Protein AF-A0A7S3FM13-F1 (afdb_monomer_lite)

Structure (mmCIF, N/CA/C/O backbone):
data_AF-A0A7S3FM13-F1
#
_entry.id   AF-A0A7S3FM13-F1
#
loop_
_atom_site.group_PDB
_atom_site.id
_atom_site.type_symbol
_atom_site.label_atom_id
_atom_site.label_alt_id
_atom_site.label_comp_id
_atom_site.label_asym_id
_atom_site.label_entity_id
_atom_site.label_seq_id
_atom_site.pdbx_PDB_ins_code
_atom_site.Cartn_x
_atom_site.Cartn_y
_atom_site.Cartn_z
_atom_site.occupancy
_atom_site.B_iso_or_equiv
_atom_site.auth_seq_id
_atom_site.auth_comp_id
_atom_site.auth_asym_id
_atom_site.auth_atom_id
_atom_site.pdbx_PDB_model_num
ATOM 1 N N . VAL A 1 1 ? 12.518 -4.100 31.481 1.00 44.75 1 VAL A N 1
ATOM 2 C CA . VAL A 1 1 ? 12.290 -5.204 30.509 1.00 44.75 1 VAL A CA 1
ATOM 3 C C . VAL A 1 1 ? 11.055 -4.966 29.632 1.00 44.75 1 VAL A C 1
ATOM 5 O O . VAL A 1 1 ? 11.147 -5.190 28.434 1.00 44.75 1 VAL A O 1
ATOM 8 N N . MET A 1 2 ? 9.967 -4.397 30.165 1.00 27.41 2 MET A N 1
ATOM 9 C CA . MET A 1 2 ? 8.739 -4.062 29.415 1.00 27.41 2 MET A CA 1
ATOM 10 C C . MET A 1 2 ? 8.948 -3.107 28.214 1.00 27.41 2 MET A C 1
ATOM 12 O O . MET A 1 2 ? 8.427 -3.366 27.139 1.00 27.41 2 MET A O 1
ATOM 16 N N . VAL A 1 3 ? 9.801 -2.079 28.343 1.00 34.38 3 VAL A N 1
ATOM 17 C CA . VAL A 1 3 ? 10.058 -1.066 27.287 1.00 34.38 3 VAL A CA 1
ATOM 18 C C . VAL A 1 3 ? 10.754 -1.637 26.034 1.00 34.38 3 VAL A C 1
ATOM 20 O O . VAL A 1 3 ? 10.569 -1.133 24.931 1.00 34.38 3 VAL A O 1
ATOM 23 N N . ARG A 1 4 ? 11.530 -2.726 26.163 1.00 30.72 4 ARG A N 1
ATOM 24 C CA . ARG A 1 4 ? 12.192 -3.372 25.008 1.00 30.72 4 ARG A CA 1
ATOM 25 C C . ARG A 1 4 ? 11.255 -4.285 24.208 1.00 30.72 4 ARG A C 1
ATOM 27 O O . ARG A 1 4 ? 11.574 -4.599 23.063 1.00 30.72 4 ARG A O 1
ATOM 34 N N . VAL A 1 5 ? 10.130 -4.709 24.788 1.00 36.12 5 VAL A N 1
ATOM 35 C CA . VAL A 1 5 ? 9.142 -5.574 24.120 1.00 36.12 5 VAL A CA 1
ATOM 36 C C . VAL A 1 5 ? 8.179 -4.736 23.273 1.00 36.12 5 VAL A C 1
ATOM 38 O O . VAL A 1 5 ? 7.861 -5.130 22.154 1.00 36.12 5 VAL A O 1
ATOM 41 N N . THR A 1 6 ? 7.809 -3.537 23.730 1.00 46.53 6 THR A N 1
ATOM 42 C CA . THR A 1 6 ? 6.926 -2.617 22.993 1.00 46.53 6 THR A CA 1
ATOM 43 C C . THR A 1 6 ? 7.573 -2.059 21.724 1.00 46.53 6 THR A C 1
ATOM 45 O O . THR A 1 6 ? 6.960 -2.098 20.662 1.00 46.53 6 THR A O 1
ATOM 48 N N . LEU A 1 7 ? 8.841 -1.627 21.783 1.00 41.44 7 LEU A N 1
ATOM 49 C CA . LEU A 1 7 ? 9.510 -1.022 20.619 1.00 41.44 7 LEU A CA 1
A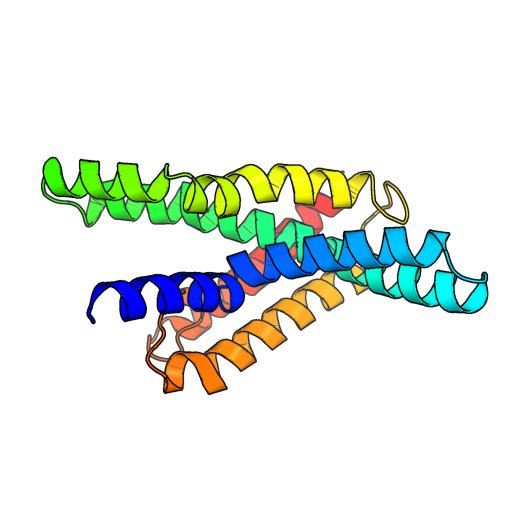TOM 50 C C . LEU A 1 7 ? 9.750 -2.025 19.474 1.00 41.44 7 LEU A C 1
ATOM 52 O O . LEU A 1 7 ? 9.614 -1.686 18.300 1.00 41.44 7 LEU A O 1
ATOM 56 N N . LYS A 1 8 ? 10.079 -3.283 19.810 1.00 45.81 8 LYS A N 1
ATOM 57 C CA . LYS A 1 8 ? 10.265 -4.343 18.807 1.00 45.81 8 LYS A CA 1
ATOM 58 C C . LYS A 1 8 ? 8.958 -4.670 18.092 1.00 45.81 8 LYS A C 1
ATOM 60 O O . LYS A 1 8 ? 8.994 -4.916 16.891 1.00 45.81 8 LYS A O 1
ATOM 65 N N . LEU A 1 9 ? 7.821 -4.640 18.786 1.00 54.59 9 LEU A N 1
ATOM 66 C CA . LEU A 1 9 ? 6.533 -4.942 18.167 1.00 54.59 9 LEU A CA 1
ATOM 67 C C . LEU A 1 9 ? 6.148 -3.897 17.108 1.00 54.59 9 LEU A C 1
ATOM 69 O O . LEU A 1 9 ? 5.596 -4.266 16.078 1.00 54.59 9 LEU A O 1
ATOM 73 N N . HIS A 1 10 ? 6.492 -2.622 17.317 1.00 57.62 10 HIS A N 1
ATOM 74 C CA . HIS A 1 10 ? 6.116 -1.538 16.404 1.00 57.62 10 HIS A CA 1
ATOM 75 C C . HIS A 1 10 ? 6.798 -1.626 15.037 1.00 57.62 10 HIS A C 1
ATOM 77 O O . HIS A 1 10 ? 6.114 -1.532 14.024 1.00 57.62 10 HIS A O 1
ATOM 83 N N . VAL A 1 11 ? 8.107 -1.898 14.979 1.00 61.12 11 VAL A N 1
ATOM 84 C CA . VAL A 1 11 ? 8.815 -2.012 13.688 1.00 61.12 11 VAL A CA 1
ATOM 85 C C . VAL A 1 11 ? 8.337 -3.233 12.900 1.00 61.12 11 VAL A C 1
ATOM 87 O O . VAL A 1 11 ? 8.071 -3.133 11.707 1.00 61.12 11 VAL A O 1
ATOM 90 N N . HIS A 1 12 ? 8.159 -4.381 13.560 1.00 67.56 12 HIS A N 1
ATOM 91 C CA . HIS A 1 12 ? 7.693 -5.595 12.883 1.00 67.56 12 HIS A CA 1
ATOM 92 C C . HIS A 1 12 ? 6.237 -5.459 12.430 1.00 67.56 12 HIS A C 1
ATOM 94 O O . HIS A 1 12 ? 5.914 -5.846 11.311 1.00 67.56 12 HIS A O 1
ATOM 100 N N . ALA A 1 13 ? 5.365 -4.874 13.257 1.00 66.31 13 ALA A N 1
ATOM 101 C CA . ALA A 1 13 ? 3.986 -4.589 12.870 1.00 66.31 13 ALA A CA 1
ATOM 102 C C . ALA A 1 13 ? 3.938 -3.645 11.668 1.00 66.31 13 ALA A C 1
ATOM 104 O O . ALA A 1 13 ? 3.202 -3.907 10.722 1.00 66.31 13 ALA A O 1
ATOM 105 N N . LEU A 1 14 ? 4.773 -2.603 11.655 1.00 65.25 14 LEU A N 1
ATOM 106 C CA . LEU A 1 14 ? 4.843 -1.683 10.530 1.00 65.25 14 LEU A CA 1
ATOM 107 C C . LEU A 1 14 ? 5.326 -2.402 9.270 1.00 65.25 14 LEU A C 1
ATOM 109 O O . LEU A 1 14 ? 4.697 -2.228 8.244 1.00 65.25 14 LEU A O 1
ATOM 113 N N . LEU A 1 15 ? 6.322 -3.292 9.343 1.00 73.31 15 LEU A N 1
ATOM 114 C CA . LEU A 1 15 ? 6.813 -4.053 8.184 1.00 73.31 15 LEU A CA 1
ATOM 115 C C . LEU A 1 15 ? 5.855 -5.151 7.685 1.00 73.31 15 LEU A C 1
ATOM 117 O O . LEU A 1 15 ? 5.869 -5.483 6.501 1.00 73.31 15 LEU A O 1
ATOM 121 N N . MET A 1 16 ? 5.039 -5.724 8.569 1.00 80.38 16 MET A N 1
ATOM 122 C CA . MET A 1 16 ? 4.108 -6.814 8.240 1.00 80.38 16 MET A CA 1
ATOM 123 C C . MET A 1 16 ? 2.683 -6.327 7.966 1.00 80.38 16 MET A C 1
ATOM 125 O O . MET A 1 16 ? 1.830 -7.094 7.515 1.00 80.38 16 MET A O 1
ATOM 129 N N . SER A 1 17 ? 2.395 -5.061 8.252 1.00 86.88 17 SER A N 1
ATOM 130 C CA . SER A 1 17 ? 1.110 -4.456 7.937 1.00 86.88 17 SER A CA 1
ATOM 131 C C . SER A 1 17 ? 0.961 -4.241 6.430 1.00 86.88 17 SER A C 1
ATOM 133 O O . SER A 1 17 ? 1.940 -4.041 5.711 1.00 86.88 17 SER A O 1
ATOM 135 N N . TYR A 1 18 ? -0.277 -4.247 5.946 1.00 87.31 18 TYR A N 1
ATOM 136 C CA . TYR A 1 18 ? -0.582 -3.942 4.556 1.00 87.31 18 TYR A CA 1
ATOM 137 C C . TYR A 1 18 ? -0.168 -2.507 4.191 1.00 87.31 18 TYR A C 1
ATOM 139 O O . TYR A 1 18 ? 0.389 -2.265 3.119 1.00 87.31 18 TYR A O 1
ATOM 147 N N . THR A 1 19 ? -0.330 -1.560 5.125 1.00 87.25 19 THR A N 1
ATOM 148 C CA . THR A 1 19 ? 0.215 -0.204 4.977 1.00 87.25 19 THR A CA 1
ATOM 149 C C . THR A 1 19 ? 1.739 -0.238 4.825 1.00 87.25 19 THR A C 1
ATOM 151 O O . THR A 1 19 ? 2.297 0.416 3.947 1.00 87.25 19 THR A O 1
ATOM 154 N N . GLY A 1 20 ? 2.415 -1.053 5.631 1.00 88.56 20 GLY A N 1
ATOM 155 C CA . GLY A 1 20 ? 3.847 -1.321 5.543 1.00 88.56 20 GLY A CA 1
ATOM 156 C C . GLY A 1 20 ? 4.315 -1.829 4.198 1.00 88.56 20 GLY A C 1
ATOM 157 O O . GLY A 1 20 ? 5.310 -1.347 3.663 1.00 88.56 20 GLY A O 1
ATOM 158 N N . TRP A 1 21 ? 3.576 -2.785 3.642 1.00 91.38 21 TRP A N 1
ATOM 159 C CA . TRP A 1 21 ? 3.828 -3.305 2.305 1.00 91.38 21 TRP A CA 1
ATOM 160 C C . TRP A 1 21 ? 3.727 -2.201 1.259 1.00 91.38 21 TRP A C 1
ATOM 162 O O . TRP A 1 21 ? 4.626 -2.074 0.435 1.00 91.38 21 TRP A O 1
ATOM 172 N N . SER A 1 22 ? 2.705 -1.341 1.325 1.00 91.38 22 SER A N 1
ATOM 173 C CA . SER A 1 22 ? 2.604 -0.219 0.382 1.00 91.38 22 SER A CA 1
ATOM 174 C C . SER A 1 22 ? 3.809 0.734 0.460 1.00 91.38 22 SER A C 1
ATOM 176 O O . SER A 1 22 ? 4.326 1.140 -0.580 1.00 91.38 22 SER A O 1
ATOM 178 N N . TRP A 1 23 ? 4.337 0.991 1.6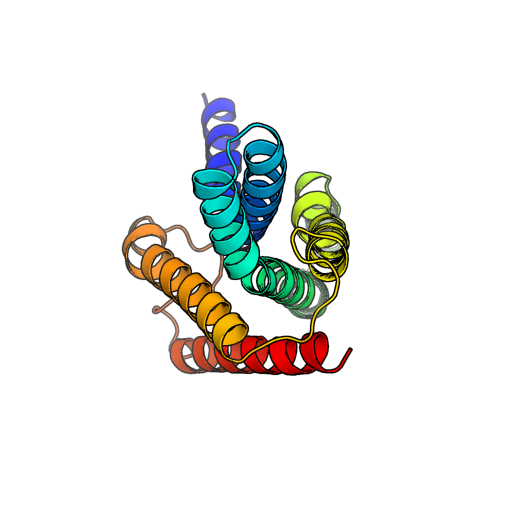64 1.00 92.62 23 TRP A N 1
ATOM 179 C CA . TRP A 1 23 ? 5.575 1.756 1.854 1.00 92.62 23 TRP A CA 1
ATOM 180 C C . TRP A 1 23 ? 6.799 1.053 1.279 1.00 92.62 23 TRP A C 1
ATOM 182 O O . TRP A 1 23 ? 7.574 1.666 0.552 1.00 92.62 23 TRP A O 1
ATOM 192 N N . GLN A 1 24 ? 6.970 -0.236 1.569 1.00 93.62 24 GLN A N 1
ATOM 193 C CA . GLN A 1 24 ? 8.101 -1.011 1.061 1.00 93.62 24 GLN A CA 1
ATOM 194 C C . GLN A 1 24 ? 8.093 -1.082 -0.463 1.00 93.62 24 GLN A C 1
ATOM 196 O O . GLN A 1 24 ? 9.147 -0.956 -1.075 1.00 93.62 24 GLN A O 1
ATOM 201 N N . LEU A 1 25 ? 6.922 -1.231 -1.085 1.00 96.00 25 LEU A N 1
ATOM 202 C CA . LEU A 1 25 ? 6.786 -1.239 -2.540 1.00 96.00 25 LEU A CA 1
ATOM 203 C C . LEU A 1 25 ? 7.119 0.129 -3.142 1.00 96.00 25 LEU A C 1
ATOM 205 O O . LEU A 1 25 ? 7.798 0.192 -4.167 1.00 96.00 25 LEU A O 1
ATOM 209 N N . LEU A 1 26 ? 6.699 1.221 -2.494 1.00 95.94 26 LEU A N 1
ATOM 210 C CA . LEU A 1 26 ? 7.047 2.581 -2.906 1.00 95.94 26 LEU A CA 1
ATOM 211 C C . LEU A 1 26 ? 8.562 2.809 -2.818 1.00 95.94 26 LEU A C 1
ATOM 213 O O . LEU A 1 26 ? 9.178 3.271 -3.781 1.00 95.94 26 LEU A O 1
ATOM 217 N N . THR A 1 27 ? 9.173 2.438 -1.691 1.00 95.50 27 THR A N 1
ATOM 218 C CA . THR A 1 27 ? 10.624 2.519 -1.490 1.00 95.50 27 THR A CA 1
ATOM 219 C C . THR A 1 27 ? 11.373 1.636 -2.484 1.00 95.50 27 THR A C 1
ATOM 221 O O . THR A 1 27 ? 12.346 2.094 -3.076 1.00 95.50 27 THR A O 1
ATOM 224 N N . ALA A 1 28 ? 10.912 0.406 -2.724 1.00 96.38 28 ALA A N 1
ATOM 225 C CA . ALA A 1 28 ? 11.510 -0.506 -3.691 1.00 96.38 28 ALA A CA 1
ATOM 226 C C . ALA A 1 28 ? 11.450 0.074 -5.107 1.00 96.38 28 ALA A C 1
ATOM 228 O O . ALA A 1 28 ? 12.467 0.102 -5.791 1.00 96.38 28 ALA A O 1
ATOM 229 N N . ARG A 1 29 ? 10.301 0.614 -5.531 1.00 95.81 29 ARG A N 1
ATOM 230 C CA . ARG A 1 29 ? 10.157 1.283 -6.833 1.00 95.81 29 ARG A CA 1
ATOM 231 C C . ARG A 1 29 ? 11.133 2.454 -6.977 1.00 95.81 29 ARG A C 1
ATOM 233 O O . ARG A 1 29 ? 11.786 2.567 -8.011 1.00 95.81 29 ARG A O 1
ATOM 240 N N . ALA A 1 30 ? 11.274 3.290 -5.947 1.00 95.50 30 ALA A N 1
ATOM 241 C CA . ALA A 1 30 ? 12.233 4.395 -5.955 1.00 95.50 30 ALA A CA 1
ATOM 242 C C . ALA A 1 30 ? 13.692 3.902 -6.006 1.00 95.50 30 ALA A C 1
ATOM 244 O O . ALA A 1 30 ? 14.485 4.406 -6.798 1.00 95.50 30 ALA A O 1
ATOM 245 N N . ALA A 1 31 ? 14.039 2.887 -5.212 1.00 96.44 31 ALA A N 1
ATOM 246 C CA . ALA A 1 31 ? 15.376 2.302 -5.195 1.00 96.44 31 ALA A CA 1
ATOM 247 C C . ALA A 1 31 ? 15.742 1.676 -6.547 1.00 96.44 31 ALA A C 1
ATOM 249 O O . ALA A 1 31 ? 16.832 1.920 -7.051 1.00 96.44 31 ALA A O 1
ATOM 250 N N . LEU A 1 32 ? 14.819 0.938 -7.175 1.00 96.50 32 LEU A N 1
ATOM 251 C CA . LEU A 1 32 ? 15.008 0.364 -8.510 1.00 96.50 32 LEU A CA 1
ATOM 252 C C . LEU A 1 32 ? 15.289 1.450 -9.555 1.00 96.50 32 LEU A C 1
ATOM 254 O O . LEU A 1 32 ? 16.201 1.288 -10.364 1.00 96.50 32 LEU A O 1
ATOM 258 N N . ALA A 1 33 ? 14.563 2.571 -9.496 1.00 94.75 33 ALA A N 1
ATOM 259 C CA . ALA A 1 33 ? 14.788 3.716 -10.374 1.00 94.75 33 ALA A CA 1
ATOM 260 C C . ALA A 1 33 ? 16.186 4.324 -10.179 1.00 94.75 33 ALA A C 1
ATOM 262 O O . ALA A 1 33 ? 16.915 4.519 -11.149 1.00 94.75 33 ALA A O 1
ATOM 263 N N . VAL A 1 34 ? 16.584 4.577 -8.928 1.00 95.50 34 VAL A N 1
ATOM 264 C CA . VAL A 1 34 ? 17.902 5.146 -8.603 1.00 95.50 34 VAL A CA 1
ATOM 265 C C . VAL A 1 34 ? 19.024 4.190 -9.007 1.00 95.50 34 VAL A C 1
ATOM 267 O O . VAL A 1 34 ? 19.962 4.599 -9.687 1.00 95.50 34 VAL A O 1
ATOM 270 N N . CYS A 1 35 ? 18.926 2.907 -8.658 1.00 96.38 35 CYS A N 1
ATOM 271 C CA . CYS A 1 35 ? 19.933 1.907 -9.005 1.00 96.38 35 CYS A CA 1
ATOM 272 C C . CYS A 1 35 ? 20.093 1.745 -10.521 1.00 96.38 35 CYS A C 1
ATOM 274 O O . CYS A 1 35 ? 21.216 1.570 -10.988 1.00 96.38 35 CYS A O 1
ATOM 276 N N . ALA A 1 36 ? 19.010 1.852 -11.297 1.00 96.50 36 ALA A N 1
ATOM 277 C CA . ALA A 1 36 ? 19.086 1.788 -12.753 1.00 96.50 36 ALA A CA 1
ATOM 278 C C . ALA A 1 36 ? 19.974 2.895 -13.354 1.00 96.50 36 ALA A C 1
ATOM 280 O O . ALA A 1 36 ? 20.646 2.643 -14.349 1.00 96.50 36 ALA A O 1
ATOM 281 N N . THR A 1 37 ? 20.046 4.081 -12.732 1.00 95.81 37 THR A N 1
ATOM 282 C CA . THR A 1 37 ? 20.908 5.187 -13.209 1.00 95.81 37 THR A CA 1
ATOM 283 C C . THR A 1 37 ? 22.406 4.897 -13.097 1.00 95.81 37 THR A C 1
ATOM 285 O O . THR A 1 37 ? 23.205 5.517 -13.793 1.00 95.81 37 THR A O 1
ATOM 288 N N . ALA A 1 38 ? 22.790 3.946 -12.241 1.00 96.88 38 ALA A N 1
ATOM 289 C CA . ALA A 1 38 ? 24.180 3.583 -11.978 1.00 96.88 38 ALA A CA 1
ATOM 290 C C . ALA A 1 38 ? 24.631 2.314 -12.725 1.00 96.88 38 ALA A C 1
ATOM 292 O O . ALA A 1 38 ? 25.759 1.859 -12.532 1.00 96.88 38 ALA A O 1
ATOM 293 N N . LEU A 1 39 ? 23.763 1.711 -13.546 1.00 96.44 39 LEU A N 1
ATOM 294 C CA . LEU A 1 39 ? 24.005 0.418 -14.187 1.00 96.44 39 LEU A CA 1
ATOM 295 C C . LEU A 1 39 ? 24.064 0.516 -15.720 1.00 96.44 39 LEU A C 1
ATOM 297 O O . LEU A 1 39 ? 23.482 1.424 -16.313 1.00 96.44 39 LEU A O 1
ATOM 301 N N . PRO A 1 40 ? 24.720 -0.452 -16.393 1.00 97.12 40 PRO A N 1
ATOM 302 C CA . PRO A 1 40 ? 24.648 -0.585 -17.846 1.00 97.12 40 PRO A CA 1
ATOM 303 C C . PRO A 1 40 ? 23.209 -0.785 -18.350 1.00 97.12 40 PRO A C 1
ATOM 305 O O . PRO A 1 40 ? 22.344 -1.272 -17.624 1.00 97.12 40 PRO A O 1
ATOM 308 N N . ALA A 1 41 ? 22.971 -0.490 -19.632 1.00 94.88 41 ALA A N 1
ATOM 309 C CA . ALA A 1 41 ? 21.627 -0.441 -20.219 1.00 94.88 41 ALA A CA 1
ATOM 310 C C . ALA A 1 41 ? 20.781 -1.714 -20.010 1.00 94.88 41 ALA A C 1
ATOM 312 O O . ALA A 1 41 ? 19.607 -1.615 -19.671 1.00 94.88 41 ALA A O 1
ATOM 313 N N . SER A 1 42 ? 21.366 -2.906 -20.177 1.00 96.00 42 SER A N 1
ATOM 314 C CA . SER A 1 42 ? 20.637 -4.178 -20.034 1.00 96.00 42 SER A CA 1
ATOM 315 C C . SER A 1 42 ? 20.114 -4.423 -18.603 1.00 96.00 42 SER A C 1
ATOM 317 O O . SER A 1 42 ? 18.898 -4.528 -18.425 1.00 96.00 42 SER A O 1
ATOM 319 N N . PRO A 1 43 ? 20.959 -4.443 -17.550 1.00 96.31 43 PRO A N 1
ATOM 320 C CA . PRO A 1 43 ? 20.464 -4.577 -16.180 1.00 96.31 43 PRO A CA 1
ATOM 321 C C . PRO A 1 43 ? 19.609 -3.381 -15.734 1.00 96.31 43 PRO A C 1
ATOM 323 O O . PRO A 1 43 ? 18.635 -3.585 -15.011 1.00 96.31 43 PRO A O 1
ATOM 326 N N . ALA A 1 44 ? 19.905 -2.160 -16.196 1.00 96.12 44 ALA A N 1
ATOM 327 C CA . ALA A 1 44 ? 19.069 -0.992 -15.923 1.00 96.12 44 ALA A CA 1
ATOM 328 C C . ALA A 1 44 ? 17.638 -1.182 -16.455 1.00 96.12 44 ALA A C 1
ATOM 330 O O . ALA A 1 44 ? 16.681 -0.971 -15.712 1.00 96.12 44 ALA A O 1
ATOM 331 N N . ALA A 1 45 ? 17.474 -1.663 -17.693 1.00 95.62 45 ALA A N 1
ATOM 332 C CA . ALA A 1 45 ? 16.162 -1.929 -18.284 1.00 95.62 45 ALA A CA 1
ATOM 333 C C . ALA A 1 45 ? 15.350 -2.952 -17.472 1.00 95.62 45 ALA A C 1
ATOM 335 O O . ALA A 1 45 ? 14.151 -2.765 -17.273 1.00 95.62 45 ALA A O 1
ATOM 336 N N . MET A 1 46 ? 16.001 -3.993 -16.942 1.00 97.06 46 MET A N 1
ATOM 337 C CA . MET A 1 46 ? 15.341 -4.971 -16.072 1.00 97.06 46 MET A CA 1
ATOM 338 C C . MET A 1 46 ? 14.854 -4.339 -14.760 1.00 97.06 46 MET A C 1
ATOM 340 O O . MET A 1 46 ? 13.716 -4.580 -14.357 1.00 97.06 46 MET A O 1
ATOM 344 N N . LEU A 1 47 ? 15.672 -3.507 -14.102 1.00 96.94 47 LEU A N 1
ATOM 345 C CA . LEU A 1 47 ? 15.254 -2.818 -12.873 1.00 96.94 47 LEU A CA 1
ATOM 346 C C . LEU A 1 47 ? 14.092 -1.854 -13.128 1.00 96.94 47 LEU A C 1
ATOM 348 O O . LEU A 1 47 ? 13.155 -1.809 -12.331 1.00 96.94 47 LEU A O 1
ATOM 352 N N . LEU A 1 48 ? 14.128 -1.121 -14.244 1.00 95.94 48 LEU A N 1
ATOM 353 C CA . LEU A 1 48 ? 13.050 -0.213 -14.635 1.00 95.94 48 LEU A CA 1
ATOM 354 C C . LEU A 1 48 ? 11.761 -0.983 -14.948 1.00 95.94 48 LEU A C 1
ATOM 356 O O . LEU A 1 48 ? 10.698 -0.560 -14.507 1.00 95.94 48 LEU A O 1
ATOM 360 N N . TYR A 1 49 ? 11.848 -2.136 -15.618 1.00 95.88 49 TYR A N 1
ATOM 361 C CA . TYR A 1 49 ? 10.697 -3.008 -15.874 1.00 95.88 49 TYR A CA 1
ATOM 362 C C . TYR A 1 49 ? 10.053 -3.509 -14.574 1.00 95.88 49 TYR A C 1
ATOM 364 O O . TYR A 1 49 ? 8.840 -3.393 -14.395 1.00 95.88 49 TYR A O 1
ATOM 372 N N . VAL A 1 50 ? 10.858 -4.011 -13.629 1.00 96.94 50 VAL A N 1
ATOM 373 C CA . VAL A 1 50 ? 10.352 -4.455 -12.318 1.00 96.94 50 VAL A CA 1
ATOM 374 C C . VAL A 1 50 ? 9.759 -3.281 -11.549 1.00 96.94 50 VAL A C 1
ATOM 376 O O . VAL A 1 50 ? 8.659 -3.388 -11.010 1.00 96.94 50 VAL A O 1
ATOM 379 N N . GLY A 1 51 ? 10.452 -2.144 -11.521 1.00 96.62 51 GLY A N 1
ATOM 380 C CA . GLY A 1 51 ? 9.952 -0.942 -10.869 1.00 96.62 51 GLY A CA 1
ATOM 381 C C . GLY A 1 51 ? 8.630 -0.484 -11.478 1.00 96.62 51 GLY A C 1
ATOM 382 O O . GLY A 1 51 ? 7.741 -0.051 -10.745 1.00 96.62 51 GLY A O 1
ATOM 383 N N . GLU A 1 52 ? 8.457 -0.654 -12.787 1.00 95.81 52 GLU A N 1
ATOM 384 C CA . GLU A 1 52 ? 7.225 -0.334 -13.493 1.00 95.81 52 GLU A CA 1
ATOM 385 C C . GLU A 1 52 ? 6.073 -1.289 -13.180 1.00 95.81 52 GLU A C 1
ATOM 387 O O . GLU A 1 52 ? 4.953 -0.825 -12.966 1.00 95.81 52 GLU A O 1
ATOM 392 N N . ALA A 1 53 ? 6.347 -2.580 -12.990 1.00 97.06 53 ALA A N 1
ATOM 393 C CA . ALA A 1 53 ? 5.352 -3.532 -12.494 1.00 97.06 53 ALA A CA 1
ATOM 394 C C . ALA A 1 53 ? 4.811 -3.163 -11.095 1.00 97.06 53 ALA A C 1
ATOM 396 O O . ALA A 1 53 ? 3.671 -3.490 -10.761 1.00 97.06 53 ALA A O 1
ATOM 397 N N . LEU A 1 54 ? 5.590 -2.431 -10.286 1.00 97.25 54 LEU A N 1
ATOM 398 C CA . LEU A 1 54 ? 5.171 -1.944 -8.966 1.00 97.25 54 LEU A CA 1
ATOM 399 C C . LEU A 1 54 ? 4.309 -0.674 -9.012 1.00 97.25 54 LEU A C 1
ATOM 401 O O . LEU A 1 54 ? 3.774 -0.278 -7.974 1.00 97.25 54 LEU A O 1
ATOM 405 N N . ARG A 1 55 ? 4.139 -0.037 -10.180 1.00 95.75 55 ARG A N 1
ATOM 406 C CA . ARG A 1 55 ? 3.442 1.253 -10.313 1.00 95.75 55 ARG A CA 1
ATOM 407 C C . ARG A 1 55 ? 2.047 1.236 -9.695 1.00 95.75 55 ARG A C 1
ATOM 409 O O . ARG A 1 55 ? 1.735 2.044 -8.822 1.00 95.75 55 ARG A O 1
ATOM 416 N N . PHE A 1 56 ? 1.206 0.320 -10.167 1.00 97.06 56 PHE A N 1
ATOM 417 C CA . PHE A 1 56 ? -0.171 0.214 -9.706 1.00 97.06 56 PHE A CA 1
ATOM 418 C C . PHE A 1 56 ? -0.286 -0.333 -8.277 1.00 97.06 56 PHE A C 1
ATOM 420 O O . PHE A 1 56 ? -0.980 0.313 -7.493 1.00 97.06 56 PHE A O 1
ATOM 427 N N . PRO A 1 57 ? 0.417 -1.422 -7.883 1.00 97.62 57 PRO A N 1
ATOM 428 C CA . PRO A 1 57 ? 0.430 -1.899 -6.497 1.00 97.62 57 PRO A CA 1
ATOM 429 C C . PRO A 1 57 ? 0.696 -0.810 -5.451 1.00 97.62 57 PRO A C 1
ATOM 431 O O . PRO A 1 57 ? 0.036 -0.773 -4.412 1.00 97.62 57 PRO A O 1
ATOM 434 N N . VAL A 1 58 ? 1.632 0.100 -5.737 1.00 96.38 58 VAL A N 1
ATOM 435 C CA . VAL A 1 58 ? 1.978 1.214 -4.845 1.00 96.38 58 VAL A CA 1
ATOM 436 C C . VAL A 1 58 ? 0.795 2.164 -4.650 1.00 96.38 58 VAL A C 1
ATOM 438 O O . VAL A 1 58 ? 0.382 2.403 -3.513 1.00 96.38 58 VAL A O 1
ATOM 441 N N . VAL A 1 59 ? 0.208 2.674 -5.740 1.00 96.25 59 VAL A N 1
ATOM 442 C CA . VAL A 1 59 ? -0.877 3.664 -5.638 1.00 96.25 59 VAL A CA 1
ATOM 443 C 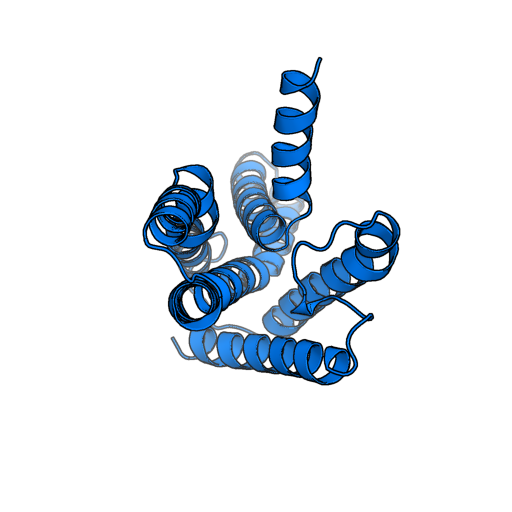C . VAL A 1 59 ? -2.172 3.054 -5.104 1.00 96.25 59 VAL A C 1
ATOM 445 O O . VAL A 1 59 ? -2.838 3.669 -4.269 1.00 96.25 59 VAL A O 1
ATOM 448 N N . VAL A 1 60 ? -2.520 1.828 -5.512 1.00 97.19 60 VAL A N 1
ATOM 449 C CA . VAL A 1 60 ? -3.744 1.157 -5.048 1.00 97.19 60 VAL A CA 1
ATOM 450 C C . VAL A 1 60 ? -3.639 0.764 -3.577 1.00 97.19 60 VAL A C 1
ATOM 452 O O . VAL A 1 60 ? -4.589 0.967 -2.820 1.00 97.19 60 VAL A O 1
ATOM 455 N N . GLY A 1 61 ? -2.466 0.287 -3.144 1.00 95.75 61 GLY A N 1
ATOM 456 C CA . GLY A 1 61 ? -2.185 -0.030 -1.748 1.00 95.75 61 GLY A CA 1
ATOM 457 C C . GLY A 1 61 ? -2.346 1.194 -0.851 1.00 95.75 61 GLY A C 1
ATOM 458 O O . GLY A 1 61 ? -3.082 1.131 0.137 1.00 95.75 61 GLY A O 1
ATOM 459 N N . ALA A 1 62 ? -1.735 2.321 -1.227 1.00 95.06 62 ALA A N 1
ATOM 460 C CA . ALA A 1 62 ? -1.857 3.575 -0.487 1.00 95.06 62 ALA A CA 1
ATOM 461 C C . ALA A 1 62 ? -3.304 4.106 -0.481 1.00 95.06 62 ALA A C 1
ATOM 463 O O . ALA A 1 62 ? -3.826 4.446 0.581 1.00 95.06 62 ALA A O 1
ATOM 464 N N . THR A 1 63 ? -3.979 4.107 -1.638 1.00 95.44 63 THR A N 1
ATOM 465 C CA . THR A 1 63 ? -5.358 4.613 -1.795 1.00 95.44 63 THR A CA 1
ATOM 466 C C . THR A 1 63 ? -6.348 3.842 -0.930 1.00 95.44 63 THR A C 1
ATOM 468 O O . THR A 1 63 ? -7.087 4.440 -0.149 1.00 95.44 63 THR A O 1
ATOM 471 N N . ILE A 1 64 ? -6.359 2.510 -1.035 1.00 94.56 64 ILE A N 1
ATOM 472 C CA . ILE A 1 64 ? -7.294 1.665 -0.282 1.00 94.56 64 ILE A CA 1
ATOM 473 C C . ILE A 1 64 ? -7.019 1.774 1.212 1.00 94.56 64 ILE A C 1
ATOM 475 O O . ILE A 1 64 ? -7.952 1.906 2.000 1.00 94.56 64 ILE A O 1
ATOM 479 N N . THR A 1 65 ? -5.749 1.756 1.607 1.00 91.75 65 THR A N 1
ATOM 480 C CA . THR A 1 65 ? -5.368 1.836 3.017 1.00 91.75 65 THR A CA 1
ATOM 481 C C . THR A 1 65 ? -5.786 3.161 3.639 1.00 91.75 65 THR A C 1
ATOM 483 O O . THR A 1 65 ? -6.393 3.171 4.708 1.00 91.75 65 THR A O 1
ATOM 486 N N . ALA A 1 66 ? -5.498 4.282 2.977 1.00 92.31 66 ALA A N 1
ATOM 487 C CA . ALA A 1 66 ? -5.884 5.595 3.469 1.00 92.31 66 ALA A CA 1
ATOM 488 C C . ALA A 1 66 ? -7.402 5.797 3.431 1.00 92.31 66 ALA A C 1
ATOM 490 O O . ALA A 1 66 ? -7.956 6.332 4.389 1.00 92.31 66 ALA A O 1
ATOM 491 N N . GLY A 1 67 ? -8.072 5.341 2.369 1.00 92.81 67 GLY A N 1
ATOM 492 C CA . GLY A 1 67 ? -9.521 5.431 2.218 1.00 92.81 67 GLY A CA 1
ATOM 493 C C . GLY A 1 67 ? -10.262 4.617 3.276 1.00 92.81 67 GLY A C 1
ATOM 494 O O . GLY A 1 67 ? -11.065 5.169 4.022 1.00 92.81 67 GLY A O 1
ATOM 495 N N . LEU A 1 68 ? -9.960 3.323 3.407 1.00 90.88 68 LEU A N 1
ATOM 496 C CA . LEU A 1 68 ? -10.603 2.474 4.414 1.00 90.88 68 LEU A CA 1
ATOM 497 C C . LEU A 1 68 ? -10.293 2.943 5.829 1.00 90.88 68 LEU A C 1
ATOM 499 O O . LEU A 1 68 ? -11.203 3.014 6.649 1.00 90.88 68 LEU A O 1
ATOM 503 N N . TRP A 1 69 ? -9.037 3.279 6.126 1.00 90.88 69 TRP A N 1
ATOM 504 C CA . TRP A 1 69 ? -8.674 3.704 7.471 1.00 90.88 69 TRP A CA 1
ATOM 505 C C . TRP A 1 69 ? -9.301 5.053 7.830 1.00 90.88 69 TRP A C 1
ATOM 507 O O . TRP A 1 69 ? -10.047 5.129 8.799 1.00 90.88 69 TRP A O 1
ATOM 517 N N . ASN A 1 70 ? -9.062 6.106 7.044 1.00 90.50 70 ASN A N 1
ATOM 518 C CA . ASN A 1 70 ? -9.470 7.461 7.424 1.00 90.50 70 ASN A CA 1
ATOM 519 C C . ASN A 1 70 ? -10.945 7.761 7.138 1.00 90.50 70 ASN A C 1
ATOM 521 O O . ASN A 1 70 ? -11.548 8.533 7.878 1.00 90.50 70 ASN A O 1
ATOM 525 N N . LEU A 1 71 ? -11.531 7.184 6.082 1.00 91.81 71 LEU A N 1
ATOM 526 C CA . LEU A 1 71 ? -12.899 7.524 5.665 1.00 91.81 71 LEU A CA 1
ATOM 527 C C . LEU A 1 71 ? -13.952 6.536 6.170 1.00 91.81 71 LEU A C 1
ATOM 529 O O . LEU A 1 71 ? -15.116 6.913 6.272 1.00 91.81 71 LEU A O 1
ATOM 533 N N . ALA A 1 72 ? -13.573 5.295 6.496 1.00 91.94 72 ALA A N 1
ATOM 534 C CA . ALA A 1 72 ? -14.517 4.286 6.981 1.00 91.94 72 ALA A CA 1
ATOM 535 C C . ALA A 1 72 ? -14.252 3.875 8.436 1.00 91.94 72 ALA A C 1
ATOM 537 O O . ALA A 1 72 ? -15.126 4.022 9.289 1.00 91.94 72 ALA A O 1
ATOM 538 N N . LEU A 1 73 ? -13.054 3.377 8.748 1.00 90.69 73 LEU A N 1
ATOM 539 C CA . LEU A 1 73 ? -12.753 2.804 10.061 1.00 90.69 73 LEU A CA 1
ATOM 540 C C . LEU A 1 73 ? -12.612 3.869 11.149 1.00 90.69 73 LEU A C 1
ATOM 542 O O . LEU A 1 73 ? -13.199 3.716 12.212 1.00 90.69 73 LEU A O 1
ATOM 546 N N . LEU A 1 74 ? -11.888 4.956 10.891 1.00 92.81 74 LEU A N 1
ATOM 547 C CA . LEU A 1 74 ? -11.714 6.071 11.822 1.00 92.81 74 LEU A CA 1
ATOM 548 C C . LEU A 1 74 ? -13.061 6.636 12.320 1.00 92.81 74 LEU A C 1
ATOM 550 O O . LEU A 1 74 ? -13.260 6.653 13.539 1.00 92.81 74 LEU A O 1
ATOM 554 N N . PRO A 1 75 ? -14.013 7.046 11.452 1.00 95.31 75 PRO A N 1
ATOM 555 C CA . PRO A 1 75 ? -15.307 7.535 11.923 1.00 95.31 75 PRO A CA 1
ATOM 556 C C . PRO A 1 75 ? -16.119 6.438 12.614 1.00 95.31 75 PRO A C 1
ATOM 558 O O . PRO A 1 75 ? -16.724 6.702 13.651 1.00 95.31 75 PRO A O 1
ATOM 561 N N . LEU A 1 76 ? -16.093 5.201 12.106 1.00 94.12 76 LEU A N 1
ATOM 562 C CA . LEU A 1 76 ? -16.779 4.075 12.741 1.00 94.12 76 LEU A CA 1
ATOM 563 C C . LEU A 1 76 ? -16.283 3.853 14.179 1.00 94.12 76 LEU A C 1
ATOM 565 O O . LEU A 1 76 ? -17.091 3.738 15.099 1.00 94.12 76 LEU A O 1
ATOM 569 N N . VAL A 1 77 ? -14.965 3.836 14.391 1.00 93.38 77 VAL A N 1
ATOM 570 C CA . VAL A 1 77 ? -14.351 3.684 15.716 1.00 93.38 77 VAL A CA 1
ATOM 571 C C . VAL A 1 77 ? -14.745 4.839 16.631 1.00 93.38 77 VAL A C 1
ATOM 573 O O . VAL A 1 77 ? -15.228 4.599 17.738 1.00 93.38 77 VAL A O 1
ATOM 576 N N . LEU A 1 78 ? -14.611 6.082 16.163 1.00 94.50 78 LEU A N 1
ATOM 577 C CA . LEU A 1 78 ? -14.918 7.271 16.961 1.00 94.50 78 LEU A CA 1
ATOM 578 C C . LEU A 1 78 ? -16.391 7.369 17.372 1.00 94.50 78 LEU A C 1
ATOM 580 O O . LEU A 1 78 ? -16.680 7.776 18.498 1.00 94.50 78 LEU A O 1
ATOM 584 N N . ILE A 1 79 ? -17.307 7.026 16.465 1.00 95.88 79 ILE A N 1
ATOM 585 C CA . ILE A 1 79 ? -18.749 7.213 16.663 1.00 95.88 79 ILE A CA 1
ATOM 586 C C . ILE A 1 79 ? -19.368 6.019 17.395 1.00 95.88 79 ILE A C 1
ATOM 588 O O . ILE A 1 79 ? -20.180 6.219 18.296 1.00 95.88 79 ILE A O 1
ATOM 592 N N . VAL A 1 80 ? -18.998 4.789 17.024 1.00 95.94 80 VAL A N 1
ATOM 593 C CA . VAL A 1 80 ? -19.679 3.571 17.499 1.00 95.94 80 VAL A CA 1
ATOM 594 C C . VAL A 1 80 ? -18.962 2.928 18.682 1.00 95.94 80 VAL A C 1
ATOM 596 O O . VAL A 1 80 ? -19.613 2.481 19.626 1.00 95.94 80 VAL A O 1
ATOM 599 N N . PHE A 1 81 ? -17.630 2.862 18.648 1.00 93.06 81 PHE A N 1
ATOM 600 C CA . PHE A 1 81 ? -16.868 2.069 19.615 1.00 93.06 81 PHE A CA 1
ATOM 601 C C . PHE A 1 81 ? -16.353 2.888 20.804 1.00 93.06 81 PHE A C 1
ATOM 603 O O . PHE A 1 81 ? -16.292 2.364 21.916 1.00 93.06 81 PHE A O 1
ATOM 610 N N . MET A 1 82 ? -16.025 4.166 20.603 1.00 94.38 82 MET A N 1
ATOM 611 C CA . MET A 1 82 ? -15.474 5.028 21.653 1.00 94.38 82 MET A CA 1
ATOM 612 C C . MET A 1 82 ? -16.584 5.720 22.456 1.00 94.38 82 MET A C 1
ATOM 614 O O . MET A 1 82 ? -17.272 6.624 21.959 1.00 94.38 82 MET A O 1
ATOM 618 N N . LYS A 1 83 ? -16.741 5.318 23.723 1.00 95.31 83 LYS A N 1
ATOM 619 C CA . LYS A 1 83 ? -17.857 5.748 24.585 1.00 95.31 83 LYS A CA 1
ATOM 620 C C . LYS A 1 83 ? -17.513 6.953 25.456 1.00 95.31 83 LYS A C 1
ATOM 622 O O . LYS A 1 83 ? -18.410 7.717 25.803 1.00 95.31 83 LYS A O 1
ATOM 627 N N . SER A 1 84 ? -16.239 7.145 25.791 1.00 97.50 84 SER A N 1
ATOM 628 C CA . SER A 1 84 ? -15.783 8.247 26.644 1.00 97.50 84 SER A CA 1
ATOM 629 C C . SER A 1 84 ? -14.955 9.291 25.887 1.00 97.50 84 SER A C 1
ATOM 631 O O . SER A 1 84 ? -14.323 9.005 24.870 1.00 97.50 84 SER A O 1
ATOM 633 N N . ALA A 1 85 ? -14.929 10.523 26.406 1.00 97.38 85 ALA A N 1
ATOM 634 C CA . ALA A 1 85 ? -14.097 11.596 25.858 1.00 97.38 85 ALA A CA 1
ATOM 635 C C . ALA A 1 85 ? -12.595 11.267 25.936 1.00 97.38 85 ALA A C 1
ATOM 637 O O . ALA A 1 85 ? -11.839 11.592 25.024 1.00 97.38 85 ALA A O 1
ATOM 638 N N . GLU A 1 86 ? -12.181 10.577 26.998 1.00 97.12 86 GLU A N 1
ATOM 639 C CA . GLU A 1 86 ? -10.790 10.187 27.223 1.00 97.12 86 GLU A CA 1
ATOM 640 C C . GLU A 1 86 ? -10.312 9.129 26.216 1.00 97.12 86 GLU A C 1
ATOM 642 O O . GLU A 1 86 ? -9.226 9.254 25.652 1.00 97.12 86 GLU A O 1
ATOM 647 N N . GLU A 1 87 ? -11.135 8.114 25.928 1.00 95.12 87 GLU A N 1
ATOM 648 C CA . GLU A 1 87 ? -10.836 7.122 24.886 1.00 95.12 87 GLU A CA 1
ATOM 649 C C . GLU A 1 87 ? -10.722 7.774 23.505 1.00 95.12 87 GLU A C 1
ATOM 651 O O . GLU A 1 87 ? -9.781 7.496 22.762 1.00 95.12 87 GLU A O 1
ATOM 656 N N . ARG A 1 88 ? -11.647 8.689 23.179 1.00 96.81 88 ARG A N 1
ATOM 657 C CA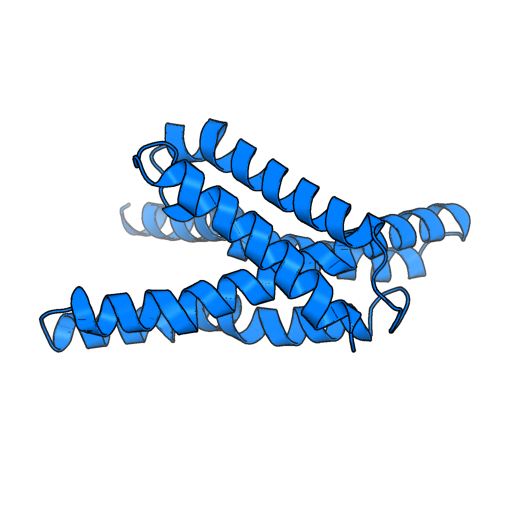 . ARG A 1 88 ? -11.616 9.440 21.916 1.00 96.81 88 ARG A CA 1
ATOM 658 C C . ARG A 1 88 ? -10.339 10.258 21.792 1.00 96.81 88 ARG A C 1
ATOM 660 O O . ARG A 1 88 ? -9.697 10.202 20.749 1.00 96.81 88 ARG A O 1
ATOM 667 N N . LYS A 1 89 ? -9.947 10.973 22.849 1.00 96.88 89 LYS A N 1
ATOM 668 C CA . LYS A 1 89 ? -8.711 11.763 22.871 1.00 96.88 89 LYS A CA 1
ATOM 669 C C . LYS A 1 89 ? -7.487 10.885 22.604 1.00 96.88 89 LYS A C 1
ATOM 671 O O . LYS A 1 89 ? -6.745 11.168 21.670 1.00 96.88 89 LYS A O 1
ATOM 676 N N . LYS A 1 90 ? -7.328 9.785 23.346 1.00 94.50 90 LYS A N 1
ATOM 677 C CA . LYS A 1 90 ? -6.209 8.843 23.167 1.00 94.50 90 LYS A CA 1
ATOM 678 C C . LYS A 1 90 ? -6.168 8.235 21.768 1.00 94.50 90 LYS A C 1
ATOM 680 O O . LYS A 1 90 ? -5.099 8.093 21.181 1.00 94.50 90 LYS A O 1
ATOM 685 N N . PHE A 1 91 ? -7.328 7.880 21.220 1.00 93.44 91 PHE A N 1
ATOM 686 C CA . PHE A 1 91 ? -7.404 7.328 19.873 1.00 93.44 91 PHE A CA 1
ATOM 687 C C . PHE A 1 91 ? -7.049 8.364 18.801 1.00 93.44 91 PHE A C 1
ATOM 689 O O . PHE A 1 91 ? -6.338 8.036 17.857 1.00 93.44 91 PHE A O 1
ATOM 696 N N . LEU A 1 92 ? -7.489 9.615 18.958 1.00 95.31 92 LEU A N 1
ATOM 697 C CA . LEU A 1 92 ? -7.114 10.708 18.060 1.00 95.31 92 LEU A CA 1
ATOM 698 C C . LEU A 1 92 ? -5.616 11.022 18.150 1.00 95.31 92 LEU A C 1
ATOM 700 O O . LEU A 1 92 ? -4.986 11.203 17.115 1.00 95.31 92 LEU A O 1
ATOM 704 N N . GLU A 1 93 ? -5.032 11.024 19.350 1.00 94.94 93 GLU A N 1
ATOM 705 C CA . GLU A 1 93 ? -3.583 11.180 19.549 1.00 94.94 93 GLU A CA 1
ATOM 706 C C . GLU A 1 93 ? -2.790 10.059 18.865 1.00 94.94 93 GLU A C 1
ATOM 708 O O . GLU A 1 93 ? -1.771 10.323 18.231 1.00 94.94 93 GLU A O 1
ATOM 713 N N . PHE A 1 94 ? -3.277 8.817 18.928 1.00 90.88 94 PHE A N 1
ATOM 714 C CA . PHE A 1 94 ? -2.702 7.705 18.173 1.00 90.88 94 PHE A CA 1
ATOM 715 C C . PHE A 1 94 ? -2.849 7.909 16.657 1.00 90.88 94 PHE A C 1
ATOM 717 O O . PHE A 1 94 ? -1.864 7.832 15.924 1.00 90.88 94 PHE A O 1
ATOM 724 N N . ASN A 1 95 ? -4.064 8.195 16.182 1.00 90.06 95 ASN A N 1
ATOM 725 C CA . ASN A 1 95 ? -4.388 8.275 14.758 1.00 90.06 95 ASN A CA 1
ATOM 726 C C . ASN A 1 95 ? -3.686 9.439 14.044 1.00 90.06 95 ASN A C 1
ATOM 728 O O . ASN A 1 95 ? -3.264 9.297 12.900 1.00 90.06 95 ASN A O 1
ATOM 732 N N . PHE A 1 96 ? -3.570 10.581 14.718 1.00 92.81 96 PHE A N 1
ATOM 733 C CA . PHE A 1 96 ? -2.883 11.773 14.218 1.00 92.81 96 PHE A CA 1
ATOM 734 C C . PHE A 1 96 ? -1.448 11.893 14.747 1.00 92.81 96 PHE A C 1
ATOM 736 O O . PHE A 1 96 ? -0.781 12.900 14.519 1.00 92.81 96 PHE A O 1
ATOM 743 N N . GLY A 1 97 ? -0.943 10.854 15.417 1.00 90.62 97 GLY A N 1
ATOM 744 C CA . GLY A 1 97 ? 0.466 10.735 15.764 1.00 90.62 97 GLY A CA 1
ATOM 745 C C . GLY A 1 97 ? 1.347 10.649 14.516 1.00 90.62 97 GLY A C 1
ATOM 746 O O . GLY A 1 97 ? 0.872 10.369 13.410 1.00 90.62 97 GLY A O 1
ATOM 747 N N . PHE A 1 98 ? 2.649 10.884 14.692 1.00 87.81 98 PHE A N 1
ATOM 748 C CA . PHE A 1 98 ? 3.618 10.926 13.592 1.00 87.81 98 PHE A CA 1
ATOM 749 C C . PHE A 1 98 ? 3.603 9.648 12.744 1.00 87.81 98 PHE A C 1
ATOM 751 O O . PHE A 1 98 ? 3.509 9.732 11.522 1.00 87.81 98 PHE A O 1
ATOM 758 N N . ASP A 1 99 ? 3.623 8.475 13.382 1.00 85.12 99 ASP A N 1
ATOM 759 C CA . ASP A 1 99 ? 3.681 7.193 12.676 1.00 85.12 99 ASP A CA 1
ATOM 760 C C . ASP A 1 99 ? 2.433 6.968 11.815 1.00 85.12 99 ASP A C 1
ATOM 762 O O . ASP A 1 99 ? 2.548 6.701 10.621 1.00 85.12 99 ASP A O 1
ATOM 766 N N . MET A 1 100 ? 1.238 7.149 12.385 1.00 85.75 100 MET A N 1
ATOM 767 C CA . MET A 1 100 ? -0.031 6.944 11.677 1.00 85.75 100 MET A CA 1
ATOM 768 C C . MET A 1 100 ? -0.253 7.979 10.575 1.00 85.75 100 MET A C 1
ATOM 770 O O . MET A 1 100 ? -0.667 7.631 9.468 1.00 85.75 100 MET A O 1
ATOM 774 N N . THR A 1 101 ? 0.096 9.238 10.835 1.00 87.81 101 THR A N 1
ATOM 775 C CA . THR A 1 101 ? 0.058 10.301 9.824 1.00 87.81 101 THR A CA 1
ATOM 776 C C . THR A 1 101 ? 1.024 10.000 8.684 1.00 87.81 101 THR A C 1
ATOM 778 O O . THR A 1 101 ? 0.647 10.078 7.516 1.00 87.81 101 THR A O 1
ATOM 781 N N . SER A 1 102 ? 2.256 9.593 8.993 1.00 85.19 102 SER A N 1
ATOM 782 C CA . SER A 1 102 ? 3.227 9.184 7.979 1.00 85.19 102 SER A CA 1
ATOM 783 C C . SER A 1 102 ? 2.662 8.040 7.136 1.00 85.19 102 SER A C 1
ATOM 785 O O . SER A 1 102 ? 2.579 8.135 5.908 1.00 85.19 102 SER A O 1
ATOM 787 N N . VAL A 1 103 ? 2.157 6.987 7.784 1.00 81.44 103 VAL A N 1
ATOM 788 C CA . VAL A 1 103 ? 1.766 5.782 7.059 1.00 81.44 103 VAL A CA 1
ATOM 789 C C . VAL A 1 103 ? 0.458 5.904 6.269 1.00 81.44 103 VAL A C 1
ATOM 791 O O . VAL A 1 103 ? 0.353 5.303 5.199 1.00 81.44 103 VAL A O 1
ATOM 794 N N . HIS A 1 104 ? -0.507 6.699 6.738 1.00 83.12 104 HIS A N 1
ATOM 795 C CA . HIS A 1 104 ? -1.825 6.836 6.105 1.00 83.12 104 HIS A CA 1
ATOM 796 C C . HIS A 1 104 ? -2.014 8.128 5.310 1.00 83.12 104 HIS A C 1
ATOM 798 O O . HIS A 1 104 ? -2.796 8.128 4.362 1.00 83.12 104 HIS A O 1
ATOM 804 N N . ILE A 1 105 ? -1.337 9.216 5.684 1.00 86.56 105 ILE A N 1
ATOM 805 C CA . ILE A 1 105 ? -1.507 10.528 5.047 1.00 86.56 105 ILE A CA 1
ATOM 806 C C . ILE A 1 105 ? -0.340 10.812 4.108 1.00 86.56 105 ILE A C 1
ATOM 808 O O . ILE A 1 105 ? -0.587 11.087 2.941 1.00 86.56 105 ILE A O 1
ATOM 812 N N . ALA A 1 106 ? 0.914 10.697 4.555 1.00 91.00 106 ALA A N 1
ATOM 813 C CA . ALA A 1 106 ? 2.068 11.031 3.707 1.00 91.00 106 ALA A CA 1
ATOM 814 C C . ALA A 1 106 ? 2.299 10.019 2.569 1.00 91.00 106 ALA A C 1
ATOM 816 O O . ALA A 1 106 ? 2.782 10.379 1.496 1.00 91.00 106 ALA A O 1
ATOM 817 N N . ASN A 1 107 ? 1.910 8.761 2.776 1.00 92.56 107 ASN A N 1
ATOM 818 C CA . ASN A 1 107 ? 2.061 7.702 1.780 1.00 92.56 107 ASN A CA 1
ATOM 819 C C . ASN A 1 107 ? 1.263 7.963 0.492 1.00 92.56 107 ASN A C 1
ATOM 821 O O . ASN A 1 107 ? 1.755 7.695 -0.598 1.00 92.56 107 ASN A O 1
ATOM 825 N N . VAL A 1 108 ? 0.046 8.515 0.590 1.00 93.00 108 VAL A N 1
ATOM 826 C CA . VAL A 1 108 ? -0.820 8.730 -0.585 1.00 93.00 108 VAL A CA 1
ATOM 827 C C . VAL A 1 108 ? -0.227 9.757 -1.559 1.00 93.00 108 VAL A C 1
ATOM 829 O O . VAL A 1 108 ? -0.086 9.411 -2.731 1.00 93.00 108 VAL A O 1
ATOM 832 N N . PRO A 1 109 ? 0.189 10.969 -1.135 1.00 94.44 109 PRO A N 1
ATOM 833 C CA . PRO A 1 109 ? 0.871 11.917 -2.012 1.00 94.44 109 PRO A CA 1
ATOM 834 C C . PRO A 1 109 ? 2.147 11.353 -2.637 1.00 94.44 109 PRO A C 1
ATOM 836 O O . PRO A 1 109 ? 2.397 11.577 -3.817 1.00 94.44 109 PRO A O 1
ATOM 839 N N . LEU A 1 110 ? 2.952 10.598 -1.884 1.00 95.12 110 LEU A N 1
ATOM 840 C CA . LEU A 1 110 ? 4.189 10.023 -2.420 1.00 95.12 110 LEU A CA 1
ATOM 841 C C . LEU A 1 110 ? 3.915 8.903 -3.430 1.00 95.12 110 LEU A C 1
ATOM 843 O O . LEU A 1 110 ? 4.570 8.836 -4.471 1.00 95.12 110 LEU A O 1
ATOM 847 N N . ALA A 1 111 ? 2.924 8.053 -3.161 1.00 95.44 111 ALA A N 1
ATOM 848 C CA . ALA A 1 111 ? 2.467 7.034 -4.097 1.00 95.44 111 ALA A CA 1
ATOM 849 C C . ALA A 1 111 ? 1.891 7.665 -5.373 1.00 95.44 111 ALA A C 1
ATOM 851 O O . ALA A 1 111 ? 2.204 7.207 -6.470 1.00 95.44 111 ALA A O 1
ATOM 852 N N . TRP A 1 112 ? 1.125 8.751 -5.239 1.00 94.75 112 TRP A N 1
ATOM 853 C CA . TRP A 1 112 ? 0.615 9.544 -6.358 1.00 94.75 112 TRP A CA 1
ATOM 854 C C . TRP A 1 112 ? 1.745 10.137 -7.210 1.00 94.75 112 TRP A C 1
ATOM 856 O O . TRP A 1 112 ? 1.773 9.946 -8.427 1.00 94.75 112 TRP A O 1
ATOM 866 N N . LEU A 1 113 ? 2.728 10.782 -6.572 1.00 94.00 113 LEU A N 1
ATOM 867 C CA . LEU A 1 113 ? 3.906 11.318 -7.256 1.00 94.00 113 LEU A CA 1
ATOM 868 C C . LEU A 1 113 ? 4.679 10.211 -7.984 1.00 94.00 113 LEU A C 1
ATOM 870 O O . LEU A 1 113 ? 5.026 10.369 -9.150 1.00 94.00 113 LEU A O 1
ATOM 874 N N . SER A 1 114 ? 4.904 9.064 -7.340 1.00 94.31 114 SER A N 1
ATOM 875 C CA . SER A 1 114 ? 5.586 7.914 -7.953 1.00 94.31 114 SER A CA 1
ATOM 876 C C . SER A 1 114 ? 4.804 7.298 -9.122 1.00 94.31 114 SER A C 1
ATOM 878 O O . SER A 1 114 ? 5.395 6.753 -10.063 1.00 94.31 114 SER A O 1
ATOM 880 N N . PHE A 1 115 ? 3.475 7.375 -9.076 1.00 94.31 115 PHE A N 1
ATOM 881 C CA . PHE A 1 115 ? 2.593 6.871 -10.119 1.00 94.31 115 PHE A CA 1
ATOM 882 C C . PHE A 1 115 ? 2.654 7.723 -11.393 1.00 94.31 115 PHE A C 1
ATOM 884 O O . PHE A 1 115 ? 2.797 7.164 -12.481 1.00 94.31 115 PHE A O 1
ATOM 891 N N . HIS A 1 116 ? 2.597 9.054 -11.261 1.00 91.25 116 HIS A N 1
ATOM 892 C CA . HIS A 1 116 ? 2.584 9.980 -12.403 1.00 91.25 116 HIS A CA 1
ATOM 893 C C . HIS A 1 116 ? 3.976 10.429 -12.865 1.00 91.25 116 HIS A C 1
ATOM 895 O O . HIS A 1 116 ? 4.177 10.677 -14.050 1.00 91.25 116 HIS A O 1
ATOM 901 N N . HIS A 1 117 ? 4.940 10.535 -11.952 1.00 88.06 117 HIS A N 1
ATOM 902 C CA . HIS A 1 117 ? 6.273 11.089 -12.221 1.00 88.06 117 HIS A CA 1
ATOM 903 C C . HIS A 1 117 ? 7.407 10.086 -11.974 1.00 88.06 117 HIS A C 1
ATOM 905 O O . HIS A 1 117 ? 8.571 10.472 -11.912 1.00 88.06 117 HIS A O 1
ATOM 911 N N . GLY A 1 118 ? 7.082 8.804 -11.793 1.00 81.88 118 GLY A N 1
ATOM 912 C CA . GLY A 1 118 ? 8.077 7.755 -11.587 1.00 81.88 118 GLY A CA 1
ATOM 913 C C . GLY A 1 118 ? 8.805 7.335 -12.867 1.00 81.88 118 GLY A C 1
ATOM 914 O O . GLY A 1 118 ? 8.908 8.080 -13.835 1.00 81.88 118 GLY A O 1
ATOM 915 N N . ILE A 1 119 ? 9.281 6.090 -12.860 1.00 80.94 119 ILE A N 1
ATOM 916 C CA . ILE A 1 119 ? 10.185 5.490 -13.857 1.00 80.94 119 ILE A CA 1
ATOM 917 C C . ILE A 1 119 ? 9.800 5.768 -15.319 1.00 80.94 119 ILE A C 1
ATOM 919 O O . ILE A 1 119 ? 10.639 6.233 -16.084 1.00 80.94 119 ILE A O 1
ATOM 923 N N . ALA A 1 120 ? 8.558 5.480 -15.710 1.00 74.25 120 ALA A N 1
ATOM 924 C CA . ALA A 1 120 ? 8.094 5.637 -17.090 1.00 74.25 120 ALA A CA 1
ATOM 925 C C . ALA A 1 120 ? 7.375 6.977 -17.352 1.00 74.25 120 ALA A C 1
ATOM 927 O O . ALA A 1 120 ? 6.860 7.192 -18.447 1.00 74.25 120 ALA A O 1
ATOM 928 N N . GLY A 1 121 ? 7.305 7.867 -16.355 1.00 77.00 121 GLY A N 1
ATOM 929 C CA . GLY A 1 121 ? 6.410 9.023 -16.382 1.00 77.00 121 GLY A CA 1
ATOM 930 C C . GLY A 1 121 ? 4.926 8.627 -16.416 1.00 77.00 121 GLY A C 1
ATOM 931 O O . GLY A 1 121 ? 4.545 7.498 -16.090 1.00 77.00 121 GLY A O 1
ATOM 932 N N . ALA A 1 122 ? 4.069 9.574 -16.796 1.00 81.19 122 ALA A N 1
ATOM 933 C CA . ALA A 1 122 ? 2.633 9.352 -16.871 1.00 81.19 122 ALA A CA 1
ATOM 934 C C . ALA A 1 122 ? 2.289 8.531 -18.124 1.00 81.19 122 ALA A C 1
ATOM 936 O O . ALA A 1 122 ? 2.424 9.010 -19.248 1.00 81.19 122 ALA A O 1
ATOM 937 N N . ARG A 1 123 ? 1.810 7.298 -17.925 1.00 90.56 123 ARG A N 1
ATOM 938 C CA . ARG A 1 123 ? 1.197 6.465 -18.973 1.00 90.56 123 ARG A CA 1
ATOM 939 C C . ARG A 1 123 ? -0.159 5.925 -18.524 1.00 90.56 123 ARG A C 1
ATOM 941 O O . ARG A 1 123 ? -0.391 5.766 -17.323 1.00 90.56 123 ARG A O 1
ATOM 948 N N . ALA A 1 124 ? -1.013 5.557 -19.474 1.00 92.19 124 ALA A N 1
ATOM 949 C CA . ALA A 1 124 ? -2.264 4.865 -19.171 1.00 92.19 124 ALA A CA 1
ATOM 950 C C . ALA A 1 124 ? -2.002 3.537 -18.436 1.00 92.19 124 ALA A C 1
ATOM 952 O O . ALA A 1 124 ? -0.942 2.919 -18.589 1.00 92.19 124 ALA A O 1
ATOM 953 N N . LEU A 1 125 ? -2.948 3.115 -17.597 1.00 95.31 125 LEU A N 1
ATO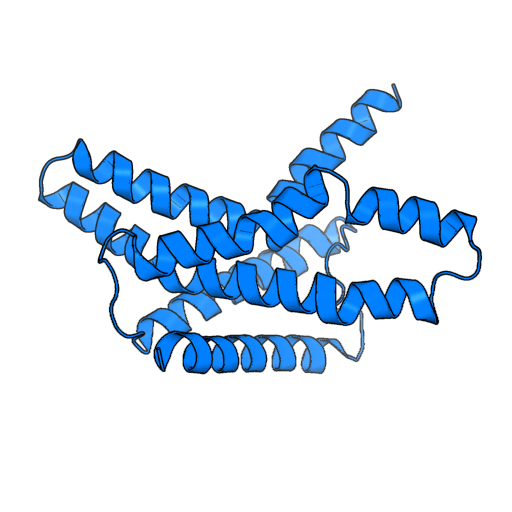M 954 C CA . LEU A 1 125 ? -2.898 1.793 -16.980 1.00 95.31 125 LEU A CA 1
ATOM 955 C C . LEU A 1 125 ? -3.287 0.711 -17.986 1.00 95.31 125 LEU A C 1
ATOM 957 O O . LEU A 1 125 ? -4.276 0.829 -18.705 1.00 95.31 125 LEU A O 1
ATOM 961 N N . GLU A 1 126 ? -2.525 -0.373 -17.984 1.00 95.75 126 GLU A N 1
ATOM 962 C CA . GLU A 1 126 ? -2.755 -1.552 -18.809 1.00 95.75 126 GLU A CA 1
ATOM 963 C C . GLU A 1 126 ? -3.344 -2.690 -17.969 1.00 95.75 126 GLU A C 1
ATOM 965 O O . GLU A 1 126 ? -3.148 -2.728 -16.753 1.00 95.75 126 GLU A O 1
ATOM 970 N N . PRO A 1 127 ? -4.015 -3.686 -18.574 1.00 97.12 127 PRO A N 1
ATOM 971 C CA . PRO A 1 127 ? -4.517 -4.843 -17.832 1.00 97.12 127 PRO A CA 1
ATOM 972 C C . PRO A 1 127 ? -3.445 -5.555 -16.990 1.00 97.12 127 PRO A C 1
ATOM 974 O O . PRO A 1 127 ? -3.750 -6.054 -15.908 1.00 97.12 127 PRO A O 1
ATOM 977 N N . ALA A 1 128 ? -2.188 -5.566 -17.445 1.00 97.25 128 ALA A N 1
ATOM 978 C CA . ALA A 1 128 ? -1.065 -6.122 -16.691 1.00 97.25 128 ALA A CA 1
ATOM 979 C C . ALA A 1 128 ? -0.841 -5.405 -15.346 1.00 97.25 128 ALA A C 1
ATOM 981 O O . ALA A 1 128 ? -0.534 -6.057 -14.350 1.00 97.25 128 ALA A O 1
ATOM 982 N N . ASP A 1 129 ? -1.064 -4.089 -15.282 1.00 97.31 129 ASP A N 1
ATOM 983 C CA . ASP A 1 129 ? -0.937 -3.315 -14.046 1.00 97.31 129 ASP A CA 1
ATOM 984 C C . ASP A 1 129 ? -1.957 -3.773 -12.992 1.00 97.31 129 ASP A C 1
ATOM 986 O O . ASP A 1 129 ? -1.600 -3.952 -11.826 1.00 97.31 129 ASP A O 1
ATOM 990 N N . LEU A 1 130 ? -3.208 -4.032 -13.403 1.00 97.75 130 LEU A N 1
ATOM 991 C CA . LEU A 1 130 ? -4.243 -4.586 -12.523 1.00 97.75 130 LEU A CA 1
ATOM 992 C C . LEU A 1 130 ? -3.815 -5.943 -11.961 1.00 97.75 130 LEU A C 1
ATOM 994 O O . LEU A 1 130 ? -3.909 -6.161 -10.753 1.00 97.75 130 LEU A O 1
ATOM 998 N N . TRP A 1 131 ? -3.326 -6.838 -12.823 1.00 98.12 131 TRP A N 1
ATOM 999 C CA . TRP A 1 131 ? -2.852 -8.158 -12.407 1.00 98.12 131 TRP A CA 1
ATOM 1000 C C . TRP A 1 131 ? -1.673 -8.067 -11.440 1.00 98.12 131 TRP A C 1
ATOM 1002 O O . TRP A 1 131 ? -1.688 -8.762 -10.427 1.00 98.12 131 TRP A O 1
ATOM 1012 N N . ASN A 1 132 ? -0.715 -7.166 -11.672 1.00 97.94 132 ASN A N 1
ATOM 1013 C CA . ASN A 1 132 ? 0.380 -6.915 -10.731 1.00 97.94 132 ASN A CA 1
ATOM 1014 C C . ASN A 1 132 ? -0.154 -6.481 -9.357 1.00 97.94 132 ASN A C 1
ATOM 1016 O O . ASN A 1 132 ? 0.286 -6.996 -8.328 1.00 97.94 132 ASN A O 1
ATOM 1020 N N . GLY A 1 133 ? -1.150 -5.587 -9.332 1.00 97.62 133 GLY A N 1
ATOM 1021 C CA . GLY A 1 133 ? -1.857 -5.206 -8.106 1.00 97.62 133 GLY A CA 1
ATOM 1022 C C . GLY A 1 133 ? -2.485 -6.406 -7.395 1.00 97.62 133 GLY A C 1
ATOM 1023 O O . GLY A 1 133 ? -2.256 -6.611 -6.203 1.00 97.62 133 GLY A O 1
ATOM 1024 N N . MET A 1 134 ? -3.236 -7.228 -8.128 1.00 97.12 134 MET A N 1
ATOM 1025 C CA . MET A 1 134 ? -3.909 -8.408 -7.573 1.00 97.12 134 MET A CA 1
ATOM 1026 C C . MET A 1 134 ? -2.927 -9.459 -7.052 1.00 97.12 134 MET A C 1
ATOM 1028 O O . MET A 1 134 ? -3.182 -10.066 -6.014 1.00 97.12 134 MET A O 1
ATOM 1032 N N . VAL A 1 135 ? -1.791 -9.657 -7.725 1.00 97.50 135 VAL A N 1
ATOM 1033 C CA . VAL A 1 135 ? -0.729 -10.558 -7.258 1.00 97.50 135 VAL A CA 1
ATOM 1034 C C . VAL A 1 135 ? -0.169 -10.071 -5.926 1.00 97.50 135 VAL A C 1
ATOM 1036 O O . VAL A 1 135 ? -0.063 -10.862 -4.994 1.00 97.50 135 VAL A O 1
ATOM 1039 N N . VAL A 1 136 ? 0.127 -8.775 -5.790 1.00 96.75 136 VAL A N 1
ATOM 1040 C CA . VAL A 1 136 ? 0.602 -8.202 -4.520 1.00 96.75 136 VAL A CA 1
ATOM 1041 C C . VAL A 1 136 ? -0.439 -8.366 -3.409 1.00 96.75 136 VAL A C 1
ATOM 1043 O O . VAL A 1 136 ? -0.088 -8.801 -2.309 1.00 96.75 136 VAL A O 1
ATOM 1046 N N . LEU A 1 137 ? -1.716 -8.085 -3.696 1.00 95.75 137 LEU A N 1
ATOM 1047 C CA . LEU A 1 137 ? -2.821 -8.312 -2.759 1.00 95.75 137 LEU A CA 1
ATOM 1048 C C . LEU A 1 137 ? -2.879 -9.773 -2.305 1.00 95.75 137 LEU A C 1
ATOM 1050 O O . LEU A 1 137 ? -2.995 -10.049 -1.111 1.00 95.75 137 LEU A O 1
ATOM 1054 N N . TYR A 1 138 ? -2.788 -10.708 -3.249 1.00 95.31 138 TYR A N 1
ATOM 1055 C CA . TYR A 1 138 ? -2.868 -12.134 -2.967 1.00 95.31 138 TYR A CA 1
ATOM 1056 C C . TYR A 1 138 ? -1.660 -12.622 -2.163 1.00 95.31 138 TYR A C 1
ATOM 1058 O O . TYR A 1 138 ? -1.836 -13.323 -1.172 1.00 95.31 138 TYR A O 1
ATOM 1066 N N . CYS A 1 139 ? -0.446 -12.186 -2.507 1.00 95.12 139 CYS A N 1
ATOM 1067 C CA . CYS A 1 139 ? 0.760 -12.460 -1.726 1.00 95.12 139 CYS A CA 1
ATOM 1068 C C . CYS A 1 139 ? 0.617 -11.986 -0.275 1.00 95.12 139 CYS A C 1
ATOM 1070 O O . CYS A 1 139 ? 0.963 -12.726 0.648 1.00 95.12 139 CYS A O 1
ATOM 1072 N N . TYR A 1 140 ? 0.056 -10.791 -0.059 1.00 93.50 140 TYR A N 1
ATOM 1073 C CA . TYR A 1 140 ? -0.222 -10.308 1.290 1.00 93.50 140 TYR A CA 1
ATOM 1074 C C . TYR A 1 140 ? -1.281 -11.154 2.002 1.00 93.50 140 TYR A C 1
ATOM 1076 O O . TYR A 1 140 ? -1.101 -11.518 3.161 1.00 93.50 140 TYR A O 1
ATOM 1084 N N . ALA A 1 141 ? -2.372 -11.504 1.316 1.00 92.19 141 ALA A N 1
ATOM 1085 C CA . ALA A 1 141 ? -3.426 -12.340 1.883 1.00 92.19 141 ALA A CA 1
ATOM 1086 C C . ALA A 1 141 ? -2.894 -13.723 2.298 1.00 92.19 141 ALA A C 1
ATOM 1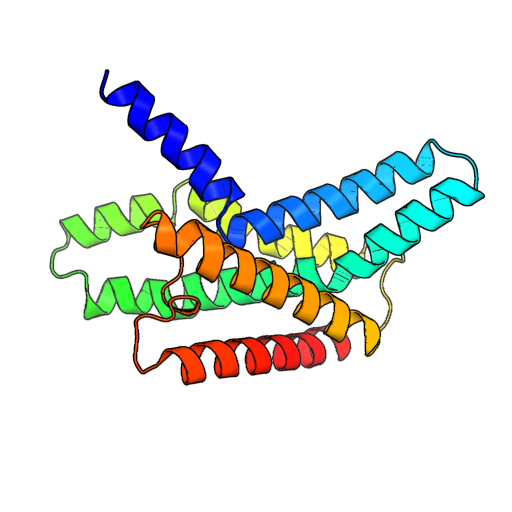088 O O . ALA A 1 141 ? -3.214 -14.203 3.386 1.00 92.19 141 ALA A O 1
ATOM 1089 N N . LEU A 1 142 ? -2.029 -14.337 1.483 1.00 92.69 142 LEU A N 1
ATOM 1090 C CA . LEU A 1 142 ? -1.349 -15.588 1.820 1.00 92.69 142 LEU A CA 1
ATOM 1091 C C . LEU A 1 142 ? -0.439 -15.416 3.041 1.00 92.69 142 LEU A C 1
ATOM 1093 O O . LEU A 1 142 ? -0.533 -16.211 3.976 1.00 92.69 142 LEU A O 1
ATOM 1097 N N . LEU A 1 143 ? 0.398 -14.371 3.070 1.00 91.25 143 LEU A N 1
ATOM 1098 C CA . LEU A 1 143 ? 1.225 -14.060 4.240 1.00 91.25 143 LEU A CA 1
ATOM 1099 C C . LEU A 1 143 ? 0.356 -13.918 5.497 1.00 91.25 143 LEU A C 1
ATOM 1101 O O . LEU A 1 143 ? 0.683 -14.467 6.550 1.00 91.25 143 LEU A O 1
ATOM 1105 N N . TYR A 1 144 ? -0.767 -13.212 5.389 1.00 90.19 144 TYR A N 1
ATOM 1106 C CA . TYR A 1 144 ? -1.672 -13.002 6.505 1.00 90.19 144 TYR A CA 1
ATOM 1107 C C . TYR A 1 144 ? -2.258 -14.326 7.005 1.00 90.19 144 TYR A C 1
ATOM 1109 O O . TYR A 1 144 ? -2.134 -14.642 8.187 1.00 90.19 144 TYR A O 1
ATOM 1117 N N . VAL A 1 145 ? -2.862 -15.123 6.121 1.00 91.00 145 VAL A N 1
ATOM 1118 C CA . VAL A 1 145 ? -3.557 -16.366 6.493 1.00 91.00 145 VAL A CA 1
ATOM 1119 C C . VAL A 1 145 ? -2.587 -17.430 7.011 1.00 91.00 145 VAL A C 1
ATOM 1121 O O . VAL A 1 145 ? -2.886 -18.109 7.995 1.00 91.00 145 VAL A O 1
ATOM 1124 N N . PHE A 1 146 ? -1.428 -17.591 6.370 1.00 91.50 146 PHE A N 1
ATOM 1125 C CA . PHE A 1 146 ? -0.495 -18.667 6.706 1.00 91.50 146 PHE A CA 1
ATOM 1126 C C . PHE A 1 146 ? 0.487 -18.310 7.822 1.00 91.50 146 PHE A C 1
ATOM 1128 O O . PHE A 1 146 ? 0.908 -19.215 8.542 1.00 91.50 146 PHE A O 1
ATOM 1135 N N . LEU A 1 147 ? 0.826 -17.030 8.003 1.00 90.62 147 LEU A N 1
ATOM 1136 C CA . LEU A 1 147 ? 1.780 -16.596 9.024 1.00 90.62 147 LEU A CA 1
ATOM 1137 C C . LEU A 1 147 ? 1.126 -15.726 10.099 1.00 90.62 147 LEU A C 1
ATOM 1139 O O . LEU A 1 147 ? 1.117 -16.111 11.267 1.00 90.62 147 LEU A O 1
ATOM 1143 N N . LEU A 1 148 ? 0.574 -14.566 9.736 1.00 88.69 148 LEU A N 1
ATOM 1144 C CA . LEU A 1 148 ? 0.155 -13.567 10.731 1.00 88.69 148 LEU A CA 1
ATOM 1145 C C . LEU A 1 148 ? -1.006 -14.057 11.605 1.00 88.69 148 LEU A C 1
ATOM 1147 O O . LEU A 1 148 ? -0.933 -13.950 12.829 1.00 88.69 148 LEU A O 1
ATOM 1151 N N . ASP A 1 149 ? -2.030 -14.673 11.010 1.00 88.06 149 ASP A N 1
ATOM 1152 C CA . ASP A 1 149 ? -3.175 -15.219 11.747 1.00 88.06 149 ASP A CA 1
ATOM 1153 C C . ASP A 1 149 ? -2.747 -16.346 12.700 1.00 88.06 149 ASP A C 1
ATOM 1155 O O . ASP A 1 149 ? -3.196 -16.399 13.848 1.00 88.06 149 ASP A O 1
ATOM 1159 N N . ARG A 1 150 ? -1.813 -17.204 12.267 1.00 88.75 150 ARG A N 1
ATOM 1160 C CA . ARG A 1 150 ? -1.258 -18.298 13.083 1.00 88.75 150 ARG A CA 1
ATOM 1161 C C . ARG A 1 150 ? -0.448 -17.792 14.273 1.00 88.75 150 ARG A C 1
ATOM 1163 O O . ARG A 1 150 ? -0.467 -18.424 15.324 1.00 88.75 150 ARG A O 1
ATOM 1170 N N . LEU A 1 151 ? 0.212 -16.646 14.121 1.00 87.75 151 LEU A N 1
ATOM 1171 C CA . LEU A 1 151 ? 0.931 -15.961 15.196 1.00 87.75 151 LEU A CA 1
ATOM 1172 C C . LEU A 1 151 ? 0.014 -15.100 16.087 1.00 87.75 151 LEU A C 1
ATOM 1174 O O . LEU A 1 151 ? 0.500 -14.468 17.021 1.00 87.75 151 LEU A O 1
ATOM 1178 N N . GLY A 1 152 ? -1.297 -15.056 15.814 1.00 86.56 152 GLY A N 1
ATOM 1179 C CA . GLY A 1 152 ? -2.258 -14.233 16.558 1.00 86.56 152 GLY A CA 1
ATOM 1180 C C . GLY A 1 152 ? -2.159 -12.732 16.262 1.00 86.56 152 GLY A C 1
ATOM 1181 O O . GLY A 1 152 ? -2.646 -11.913 17.041 1.00 86.56 152 GLY A O 1
ATOM 1182 N N . LEU A 1 153 ? -1.519 -12.351 15.153 1.00 85.25 153 LEU A N 1
ATOM 1183 C CA . LEU A 1 153 ? -1.344 -10.962 14.739 1.00 85.25 153 LEU A CA 1
ATOM 1184 C C . LEU A 1 153 ? -2.495 -10.529 13.823 1.00 85.25 153 LEU A C 1
ATOM 1186 O O . LEU A 1 153 ? -2.491 -10.784 12.620 1.00 85.25 153 LEU A O 1
ATOM 1190 N N . HIS A 1 154 ? -3.481 -9.837 14.393 1.00 83.62 154 HIS A N 1
ATOM 1191 C CA . HIS A 1 154 ? -4.719 -9.462 13.703 1.00 83.62 154 HIS A CA 1
ATOM 1192 C C . HIS A 1 154 ? -4.765 -7.977 13.318 1.00 83.62 154 HIS A C 1
ATOM 1194 O O . HIS A 1 154 ? -5.635 -7.236 13.767 1.00 83.62 154 HIS A O 1
ATOM 1200 N N . PHE A 1 155 ? -3.833 -7.530 12.473 1.00 74.88 155 PHE A N 1
ATOM 1201 C CA . PHE A 1 155 ? -3.747 -6.113 12.078 1.00 74.88 155 PHE A CA 1
ATOM 1202 C C . PHE A 1 155 ? -4.931 -5.636 11.223 1.00 74.88 155 PHE A C 1
ATOM 1204 O O . PHE A 1 155 ? -5.353 -4.490 11.329 1.00 74.88 155 PHE A O 1
ATOM 1211 N N . TYR A 1 156 ? -5.471 -6.519 10.380 1.00 74.88 156 TYR A N 1
ATOM 1212 C CA . TYR A 1 156 ? -6.511 -6.184 9.409 1.00 74.88 156 TYR A CA 1
ATOM 1213 C C . TYR A 1 156 ? -7.615 -7.240 9.432 1.00 74.88 156 TYR A C 1
ATOM 1215 O O . TYR A 1 156 ? -7.456 -8.301 8.826 1.00 74.88 156 TYR A O 1
ATOM 1223 N N . PRO A 1 157 ? -8.749 -6.974 10.100 1.00 71.94 157 PRO A N 1
ATOM 1224 C CA . PRO A 1 157 ? -9.873 -7.910 10.160 1.00 71.94 157 PRO A CA 1
ATOM 1225 C C . PRO A 1 157 ? -10.397 -8.324 8.779 1.00 71.94 157 PRO A C 1
ATOM 1227 O O . PRO A 1 157 ? -10.858 -9.447 8.607 1.00 71.94 157 PRO A O 1
ATOM 1230 N N . MET A 1 158 ? -10.259 -7.447 7.779 1.00 78.44 158 MET A N 1
ATOM 1231 C CA . MET A 1 158 ? -10.612 -7.709 6.378 1.00 78.44 158 MET A CA 1
ATOM 1232 C C . MET A 1 158 ? -9.837 -8.867 5.733 1.00 78.44 158 MET A C 1
ATOM 1234 O O . MET A 1 158 ? -10.318 -9.399 4.744 1.00 78.44 158 MET A O 1
ATOM 1238 N N . PHE A 1 159 ? -8.679 -9.256 6.280 1.00 79.75 159 PHE A N 1
ATOM 1239 C CA . PHE A 1 159 ? -7.896 -10.421 5.850 1.00 79.75 159 PHE A CA 1
ATOM 1240 C C . PHE A 1 159 ? -8.076 -11.634 6.780 1.00 79.75 159 PHE A C 1
ATOM 1242 O O . PHE A 1 159 ? -7.433 -12.664 6.589 1.00 79.75 159 PHE A O 1
ATOM 1249 N N . SER A 1 160 ? -8.930 -11.538 7.807 1.00 84.62 160 SER A N 1
ATOM 1250 C CA . SER A 1 160 ? -9.114 -12.628 8.762 1.00 84.62 160 SER A CA 1
ATOM 1251 C C . SER A 1 160 ? -10.068 -13.695 8.216 1.00 84.62 160 SER A C 1
ATOM 1253 O O . SER A 1 160 ? -11.247 -13.402 7.983 1.00 84.62 160 SER A O 1
ATOM 1255 N N . PRO A 1 161 ? -9.627 -14.965 8.108 1.00 85.31 161 PRO A N 1
ATOM 1256 C CA . PRO A 1 161 ? -10.499 -16.066 7.703 1.00 85.31 161 PRO A CA 1
ATOM 1257 C C . PRO A 1 161 ? -11.478 -16.477 8.814 1.00 85.31 161 PRO A C 1
ATOM 1259 O O . PRO A 1 161 ? -12.336 -17.325 8.594 1.00 85.31 161 PRO A O 1
ATOM 1262 N N . ARG A 1 162 ? -11.351 -15.900 10.017 1.00 84.94 162 ARG A N 1
ATOM 1263 C CA . ARG A 1 162 ? -12.104 -16.298 11.216 1.00 84.94 162 ARG A CA 1
ATOM 1264 C C . ARG A 1 162 ? -13.526 -15.747 11.260 1.00 84.94 162 ARG A C 1
ATOM 1266 O O . ARG A 1 162 ? -14.306 -16.156 12.112 1.00 84.94 162 ARG A O 1
ATOM 1273 N N . THR A 1 163 ? -13.863 -14.805 10.383 1.00 84.75 163 THR A N 1
ATOM 1274 C CA . THR A 1 163 ? -15.205 -14.216 10.327 1.00 84.75 163 THR A CA 1
ATOM 1275 C C . THR A 1 163 ? -16.019 -14.877 9.219 1.00 84.75 163 THR A C 1
ATOM 1277 O O . THR A 1 163 ? -15.500 -15.139 8.137 1.00 84.75 163 THR A O 1
ATOM 1280 N N . HIS A 1 164 ? -17.322 -15.072 9.435 1.00 88.12 164 HIS A N 1
ATOM 1281 C CA . HIS A 1 164 ? -18.239 -15.523 8.376 1.00 88.12 164 HIS A CA 1
ATOM 1282 C C . HIS A 1 164 ? -18.356 -14.520 7.213 1.00 88.12 164 HIS A C 1
ATOM 1284 O O . HIS A 1 164 ? -18.882 -14.850 6.155 1.00 88.12 164 HIS A O 1
ATOM 1290 N N . LEU A 1 165 ? -17.848 -13.299 7.400 1.00 89.25 165 LEU A N 1
ATOM 1291 C CA . LEU A 1 165 ? -17.837 -12.232 6.406 1.00 89.25 165 LEU A CA 1
ATOM 1292 C C . LEU A 1 165 ? -16.533 -12.185 5.594 1.00 89.25 165 LEU A C 1
ATOM 1294 O O . LEU A 1 165 ? -16.362 -11.269 4.793 1.00 89.25 165 LEU A O 1
ATOM 1298 N N . CYS A 1 166 ? -15.619 -13.147 5.758 1.00 89.44 166 CYS A N 1
ATOM 1299 C CA . CYS A 1 166 ? -14.324 -13.133 5.072 1.00 89.44 166 CYS A CA 1
ATOM 1300 C C . CYS A 1 166 ? -14.468 -13.121 3.540 1.00 89.44 166 CYS A C 1
ATOM 1302 O O . CYS A 1 166 ? -13.819 -12.321 2.872 1.00 89.44 166 CYS A O 1
ATOM 1304 N N . ALA A 1 167 ? -15.391 -13.912 2.980 1.00 89.12 167 ALA A N 1
ATOM 1305 C CA . ALA A 1 167 ? -15.659 -13.929 1.542 1.00 89.12 167 ALA A CA 1
ATOM 1306 C C . ALA A 1 167 ? -16.149 -12.565 1.027 1.00 89.12 167 ALA A C 1
ATOM 1308 O O . ALA A 1 167 ? -15.723 -12.109 -0.036 1.00 89.12 167 ALA A O 1
ATOM 1309 N N . VAL A 1 168 ? -17.000 -11.886 1.805 1.00 91.75 168 VAL A N 1
ATOM 1310 C CA . VAL A 1 168 ? -17.489 -10.535 1.493 1.00 91.75 168 VAL A CA 1
ATOM 1311 C C . VAL A 1 168 ? -16.341 -9.531 1.554 1.00 91.75 168 VAL A C 1
ATOM 1313 O O . VAL A 1 168 ? -16.169 -8.749 0.624 1.00 91.75 168 VAL A O 1
ATOM 1316 N N . ALA A 1 169 ? -15.520 -9.581 2.605 1.00 90.62 169 ALA A N 1
ATOM 1317 C CA . ALA A 1 169 ? -14.378 -8.687 2.772 1.00 90.62 169 ALA A CA 1
ATOM 1318 C C . ALA A 1 169 ? -13.352 -8.839 1.636 1.00 90.62 169 ALA A C 1
ATOM 1320 O O . ALA A 1 169 ? -12.882 -7.839 1.092 1.00 90.62 169 ALA A O 1
ATOM 1321 N N . TYR A 1 170 ? -13.050 -10.072 1.225 1.00 91.31 170 TYR A N 1
ATOM 1322 C CA . TYR A 1 170 ? -12.110 -10.333 0.131 1.00 91.31 170 TYR A CA 1
ATOM 1323 C C . TYR A 1 170 ? -12.692 -9.887 -1.211 1.00 91.31 170 TYR A C 1
ATOM 1325 O O . TYR A 1 170 ? -11.999 -9.252 -2.003 1.00 91.31 170 TYR A O 1
ATOM 1333 N N . SER A 1 171 ? -13.981 -10.144 -1.445 1.00 93.31 171 SER A N 1
ATOM 1334 C CA . SER A 1 171 ? -14.673 -9.676 -2.652 1.00 93.31 171 SER A CA 1
ATOM 1335 C C . SER A 1 171 ? -14.680 -8.150 -2.731 1.00 93.31 171 SER A C 1
ATOM 1337 O O . SER A 1 171 ? -14.393 -7.586 -3.785 1.00 93.31 171 SER A O 1
ATOM 1339 N N . LEU A 1 172 ? -14.937 -7.474 -1.607 1.00 93.88 172 LEU A N 1
ATOM 1340 C CA . LEU A 1 172 ? -14.890 -6.018 -1.525 1.00 93.88 172 LEU A CA 1
ATOM 1341 C C . LEU A 1 172 ? -13.495 -5.490 -1.873 1.00 93.88 172 LEU A C 1
ATOM 1343 O O . LEU A 1 172 ? -13.389 -4.541 -2.642 1.00 93.88 172 LEU A O 1
ATOM 1347 N N . LEU A 1 173 ? -12.429 -6.126 -1.381 1.00 94.31 173 LEU A N 1
ATOM 1348 C CA . LEU A 1 173 ? -11.059 -5.744 -1.726 1.00 94.31 173 LEU A CA 1
ATOM 1349 C C . LEU A 1 173 ? -10.769 -5.866 -3.223 1.00 94.31 173 LEU A C 1
ATOM 1351 O O . LEU A 1 173 ? -10.202 -4.943 -3.806 1.00 94.31 173 LEU A O 1
ATOM 1355 N N . LEU A 1 174 ? -11.198 -6.957 -3.862 1.00 95.38 174 LEU A N 1
ATOM 1356 C CA . LEU A 1 174 ? -11.046 -7.138 -5.310 1.00 95.38 174 LEU A CA 1
ATOM 1357 C C . LEU A 1 174 ? -11.811 -6.061 -6.095 1.00 95.38 174 LEU A C 1
ATOM 1359 O O . LEU A 1 174 ? -11.269 -5.466 -7.029 1.00 95.38 174 LEU A O 1
ATOM 1363 N N . VAL A 1 175 ? -13.047 -5.761 -5.683 1.00 96.88 175 VAL A N 1
ATOM 1364 C CA . VAL A 1 175 ? -13.857 -4.690 -6.284 1.00 96.88 175 VAL A CA 1
ATOM 1365 C C . VAL A 1 175 ? -13.188 -3.329 -6.098 1.00 96.88 175 VAL A C 1
ATOM 1367 O O . VAL A 1 175 ? -13.122 -2.554 -7.049 1.00 96.88 175 VAL A O 1
ATOM 1370 N N . MET A 1 176 ? -12.639 -3.040 -4.917 1.00 96.50 176 MET A N 1
ATOM 1371 C CA . MET A 1 176 ? -11.914 -1.795 -4.655 1.00 96.50 176 MET A CA 1
ATOM 1372 C C . MET A 1 176 ? -10.658 -1.667 -5.518 1.00 96.50 176 MET A C 1
ATOM 1374 O O . MET A 1 176 ? -10.394 -0.584 -6.033 1.00 96.50 176 MET A O 1
ATOM 1378 N N . TYR A 1 177 ? -9.909 -2.753 -5.716 1.00 97.31 177 TYR A N 1
ATOM 1379 C CA . TYR A 1 177 ? -8.751 -2.770 -6.610 1.00 97.31 177 TYR A CA 1
ATOM 1380 C C . TYR A 1 177 ? -9.145 -2.459 -8.054 1.00 97.31 177 TYR A C 1
ATOM 1382 O O . TYR A 1 177 ? -8.532 -1.604 -8.692 1.00 97.31 177 TYR A O 1
ATOM 1390 N N . TYR A 1 178 ? -10.199 -3.101 -8.558 1.00 97.62 178 TYR A N 1
ATOM 1391 C CA . TYR A 1 178 ? -10.718 -2.815 -9.894 1.00 97.62 178 TYR A CA 1
ATOM 1392 C C . TYR A 1 178 ? -11.258 -1.380 -10.013 1.00 97.62 178 TYR A C 1
ATOM 1394 O O . TYR A 1 178 ? -10.985 -0.691 -10.995 1.00 97.62 178 TYR A O 1
ATOM 1402 N N . GLY A 1 179 ? -11.968 -0.894 -8.994 1.00 97.50 179 GLY A N 1
ATOM 1403 C CA . GLY A 1 179 ? -12.444 0.487 -8.924 1.00 97.50 179 GLY A CA 1
ATOM 1404 C C . GLY A 1 179 ? -11.294 1.493 -8.958 1.00 97.50 179 GLY A C 1
ATOM 1405 O O . GLY A 1 179 ? -11.330 2.437 -9.741 1.00 97.50 179 GLY A O 1
ATOM 1406 N N . CYS A 1 180 ? -10.229 1.246 -8.191 1.00 96.81 180 CYS A N 1
ATOM 1407 C CA . CYS A 1 180 ? -9.009 2.051 -8.227 1.00 96.81 180 CYS A CA 1
ATOM 1408 C C . CYS A 1 180 ? -8.332 1.987 -9.598 1.00 96.81 180 CYS A C 1
ATOM 1410 O O . CYS A 1 180 ? -7.885 3.010 -10.095 1.00 96.81 180 CYS A O 1
ATOM 1412 N N . PHE A 1 181 ? -8.283 0.821 -10.243 1.00 97.31 181 PHE A N 1
ATOM 1413 C CA . PHE A 1 181 ? -7.739 0.697 -11.596 1.00 97.31 181 PHE A CA 1
ATOM 1414 C C . PHE A 1 181 ? -8.490 1.573 -12.602 1.00 97.31 181 PHE A C 1
ATOM 1416 O O . PHE A 1 181 ? -7.868 2.243 -13.420 1.00 97.31 181 PHE A O 1
ATOM 1423 N N . LYS A 1 182 ? -9.823 1.626 -12.512 1.00 96.81 182 LYS A N 1
ATOM 1424 C CA . LYS A 1 182 ? -10.635 2.522 -13.345 1.00 96.81 182 LYS A CA 1
ATOM 1425 C C . LYS A 1 182 ? -10.448 3.993 -12.982 1.00 96.81 182 LYS A C 1
ATOM 1427 O O . LYS A 1 182 ? -10.320 4.808 -13.887 1.00 96.81 182 LYS A O 1
ATOM 1432 N N . LEU A 1 183 ? -10.388 4.315 -11.691 1.00 94.62 183 LEU A N 1
ATOM 1433 C CA . LEU A 1 183 ? -10.170 5.677 -11.201 1.00 94.62 183 LEU A CA 1
ATOM 1434 C C . LEU A 1 183 ? -8.819 6.240 -11.665 1.00 94.62 183 LEU A C 1
ATOM 1436 O O . LEU A 1 183 ? -8.765 7.335 -12.207 1.00 94.62 183 LEU A O 1
ATOM 1440 N N . TRP A 1 184 ? -7.744 5.475 -11.476 1.00 92.75 184 TRP A N 1
ATOM 1441 C CA . TRP A 1 184 ? -6.377 5.878 -11.810 1.00 92.75 184 TRP A CA 1
ATOM 1442 C C . TRP A 1 184 ? -6.041 5.725 -13.297 1.00 92.75 184 TRP A C 1
ATOM 1444 O O . TRP A 1 184 ? -5.082 6.326 -13.765 1.00 92.75 184 TRP A O 1
ATOM 1454 N N . GLY A 1 185 ? -6.792 4.899 -14.032 1.00 87.94 185 GLY A N 1
ATOM 1455 C CA . GLY A 1 185 ? -6.583 4.651 -15.461 1.00 87.94 185 GLY A CA 1
ATOM 1456 C C . GLY A 1 185 ? -7.415 5.544 -16.380 1.00 87.94 185 GLY A C 1
ATOM 1457 O O . GLY A 1 185 ? -7.138 5.589 -17.573 1.00 87.94 185 GLY A O 1
ATOM 1458 N N . GLY A 1 186 ? -8.439 6.217 -15.844 1.00 71.31 186 GLY A N 1
ATOM 1459 C CA . GLY A 1 186 ? -9.247 7.209 -16.558 1.00 71.31 186 GLY A CA 1
ATOM 1460 C C . GLY A 1 186 ? -8.718 8.645 -16.462 1.00 71.31 186 GLY A C 1
ATOM 1461 O O . GLY A 1 186 ? -9.416 9.553 -16.907 1.00 71.31 186 GLY A O 1
ATOM 1462 N N . ALA A 1 187 ? -7.543 8.838 -15.853 1.00 50.62 187 ALA A N 1
ATOM 1463 C CA . ALA A 1 187 ? -6.833 10.112 -15.754 1.00 50.62 187 ALA A CA 1
ATOM 1464 C C . ALA A 1 187 ? -5.792 10.263 -16.871 1.00 50.62 187 ALA A C 1
ATOM 1466 O O . ALA A 1 187 ? -5.158 9.241 -17.225 1.00 50.62 187 ALA A O 1
#

Sequence (187 aa):
VMVRVTLKLHVHALLMSYTGWSWQLLTARAALAVCATALPASPAAMLLYVGEALRFPVVVGATITAGLWNLALLPLVLIVFMKSAEERKKFLEFNFGFDMTSVHIANVPLAWLSFHHGIAGARALEPADLWNGMVVLYCYALLYVFLLDRLGLHFYPMFSPRTHLCAVAYSLLLVMYYGCFKLWGGA

Organism: NCBI:txid156174

Radius of gyration: 18.0 Å; chains: 1; bounding box: 44×31×51 Å

Secondary structure (DSSP, 8-state):
-HHHHHHHHHHHHHHHSHHHHHHHHHHHHHHHHHHHHTS-HHHHHHHHHHHHHTHHHHHHHHHHHHIIIIIIIHHHIIIII--SHHHHHHHHHHHTSHHHHIIIIIHHHHHHHHHHHSTT-S----HHHHHHHHHHHHHHHHHIIIIITTTT--S-GGG-TTSTTHHHHHHHHHHHHHHHHHHHH--

Foldseek 3Di:
DVVVVVVVCVVVCLCLDLLNLLVVLLVQLVVLLVVLVVDPPPVSVVSLVVSVLSLLLNQLSLCCQLCCVVVPVLCCCLPPVDDDPVSNVVVCCVCPPPVNCCSNPVSNVSSVCCNQPNSVHDDADDPSSLVSNVVSVVVSLCCCAVPCVVVVNPPDVLSDPPDPCVVVSVVVSNVSSVVSSCVSRVD

pLDDT: mean 88.57, std 13.5, range [27.41, 98.12]